Protein AF-A0A2M7KNZ7-F1 (afdb_monomer)

Foldseek 3Di:
DWDAQPQPGDTDDADPVGGDNHPDPVSVVVVVLPFDWDQAPQPRDTDTDHPVVVPDDRDHPDPVSVVVVCVVCVPPPPVVVVVVVVVVVVVVVPPVNVPPVVVVVVVVVVVCVVVVVPDDDPLLVLVVVLCVVVVFDWDAQDWDQDPVVRDIDTFGIAQPVQRETEHEDECLQCVPCVRRVDPVPHDPSNVVVVVVVVVVCCCACVVVVHHYYYHYPCCCVVPVPVVSVVVVCSNHPNDPDD

Mean predicted aligned error: 17.08 Å

pLDDT: mean 81.44, std 15.43, range [32.81, 97.81]

Solvent-accessible surface area (backbone atoms only — not comparable to full-atom values): 14002 Å² total; per-residue (Å²): 90,81,43,59,10,81,68,80,56,49,80,17,81,21,44,91,94,59,74,48,57,47,70,41,72,66,39,45,53,56,71,62,58,78,39,50,74,41,59,12,75,60,82,60,48,76,34,82,39,50,60,85,62,65,78,78,58,87,50,52,75,42,70,65,41,46,52,54,43,44,75,76,33,80,88,52,66,64,62,57,53,46,51,53,52,48,53,50,49,52,60,69,68,38,68,80,79,53,42,73,64,49,52,49,50,52,50,50,51,49,52,42,50,74,67,64,72,55,84,71,56,70,65,59,53,52,52,50,51,53,38,56,76,68,68,55,74,66,42,69,56,41,72,47,76,38,76,94,75,70,44,76,48,72,32,55,34,28,18,77,86,39,57,26,36,33,39,76,37,48,43,73,58,55,41,35,62,92,83,46,74,53,80,90,75,56,52,73,65,26,56,51,38,46,56,50,51,53,52,53,47,44,46,38,43,69,73,67,67,28,57,73,47,80,44,46,44,61,45,54,71,77,36,46,69,59,45,50,52,52,51,50,45,50,42,72,44,70,78,73,88,127

Sequence (242 aa):
MIVGCETCGQPVRSIPSRPRLYCSRQCSATAQKTGVYLRCANCGAFRYSARSHVRQDVPFCSTRCATEFRKHNDAYGSEIAAKIRAAHRELWDNREWADPRRRKLARKALETQESGLYRRSQLELRVHDMLRSSRLSFEPWKRVTSERFATCKEYDIYFPETDAYVEIHGSYWHADPRFYGDASQLFPVQRHNLANDQIKAAIVQEELGRPLYVVWEHDVYAHPDKTLALLTHYATERGVNQ

Nearest PDB structures (foldseek):
  8ibz-assembly1_C  TM=4.618E-01  e=1.661E-01  Bombyx mori
  8gh6-assembly1_A  TM=4.147E-01  e=1.462E-01  Bombyx mori
  8ibx-assembly1_C  TM=4.420E-01  e=1.462E-01  Bombyx mori

Structure (mmCIF, N/CA/C/O backbone):
data_AF-A0A2M7KNZ7-F1
#
_entry.id   AF-A0A2M7KNZ7-F1
#
loop_
_atom_site.group_PDB
_atom_site.id
_atom_site.type_symbol
_atom_site.label_atom_id
_atom_site.label_alt_id
_atom_site.label_comp_id
_atom_site.label_asym_id
_atom_site.label_entity_id
_atom_site.label_seq_id
_atom_site.pdbx_PDB_ins_code
_atom_site.Cartn_x
_atom_site.Cartn_y
_atom_site.Cartn_z
_atom_site.occupancy
_atom_site.B_iso_or_equiv
_atom_site.auth_seq_id
_atom_site.auth_comp_id
_atom_site.auth_asym_id
_atom_site.auth_atom_id
_atom_site.pdbx_PDB_model_num
ATOM 1 N N . MET A 1 1 ? -12.550 31.488 -29.092 1.00 88.19 1 MET A N 1
ATOM 2 C CA . MET A 1 1 ? -11.733 32.236 -28.113 1.00 88.19 1 MET A CA 1
ATOM 3 C C . MET A 1 1 ? -10.283 32.223 -28.577 1.00 88.19 1 MET A C 1
ATOM 5 O O . MET A 1 1 ? -9.876 31.241 -29.191 1.00 88.19 1 MET A O 1
ATOM 9 N N . ILE A 1 2 ? -9.529 33.301 -28.363 1.00 89.62 2 ILE A N 1
ATOM 10 C CA . ILE A 1 2 ? -8.080 33.312 -28.617 1.00 89.62 2 ILE A CA 1
ATOM 11 C C . ILE A 1 2 ? -7.392 32.988 -27.292 1.00 89.62 2 ILE A C 1
ATOM 13 O O . ILE A 1 2 ? -7.686 33.625 -26.287 1.00 89.62 2 ILE A O 1
ATOM 17 N N . VAL A 1 3 ? -6.530 31.976 -27.289 1.00 90.81 3 VAL A N 1
ATOM 18 C CA . VAL A 1 3 ? -5.749 31.542 -26.121 1.00 90.81 3 VAL A CA 1
ATOM 19 C C . VAL A 1 3 ? -4.266 31.529 -26.485 1.00 90.81 3 VAL A C 1
ATOM 21 O O . VAL A 1 3 ? -3.926 31.363 -27.654 1.00 90.81 3 VAL A O 1
ATOM 24 N N . GLY A 1 4 ? -3.373 31.719 -25.516 1.00 92.12 4 GLY A N 1
ATOM 25 C CA . GLY A 1 4 ? -1.931 31.625 -25.760 1.00 92.12 4 GLY A CA 1
ATOM 26 C C . GLY A 1 4 ? -1.488 30.173 -25.953 1.00 92.12 4 GLY A C 1
ATOM 27 O O . GLY A 1 4 ? -1.964 29.278 -25.258 1.00 92.12 4 GLY A O 1
ATOM 28 N N . CYS A 1 5 ? -0.571 29.924 -26.888 1.00 92.25 5 CYS A N 1
ATOM 29 C CA . CYS A 1 5 ? 0.069 28.621 -27.017 1.00 92.25 5 CYS A CA 1
ATOM 30 C C . CYS A 1 5 ? 0.891 28.315 -25.761 1.00 92.25 5 CYS A C 1
ATOM 32 O O . CYS A 1 5 ? 1.799 29.070 -25.427 1.00 92.25 5 CYS A O 1
ATOM 34 N N . GLU A 1 6 ? 0.667 27.163 -25.136 1.00 88.88 6 GLU A N 1
ATOM 35 C CA . GLU A 1 6 ? 1.383 26.783 -23.906 1.00 88.88 6 GLU A CA 1
ATOM 36 C C . GLU A 1 6 ? 2.900 26.593 -24.098 1.00 88.88 6 GLU A C 1
ATOM 38 O O . GLU A 1 6 ? 3.648 26.550 -23.127 1.00 88.88 6 GLU A O 1
ATOM 43 N N . THR A 1 7 ? 3.377 26.452 -25.340 1.00 90.81 7 THR A N 1
ATOM 44 C CA . THR A 1 7 ? 4.801 26.230 -25.642 1.00 90.81 7 THR A CA 1
ATOM 45 C C . THR A 1 7 ? 5.546 27.509 -26.012 1.00 90.81 7 THR A C 1
ATOM 47 O O . THR A 1 7 ? 6.685 27.681 -25.598 1.00 90.81 7 THR A O 1
ATOM 50 N N . CYS A 1 8 ? 4.947 28.386 -26.823 1.00 91.56 8 CYS A N 1
ATOM 51 C CA . CYS A 1 8 ? 5.632 29.565 -27.372 1.00 91.56 8 CYS A CA 1
ATOM 52 C C . CYS A 1 8 ? 4.887 30.889 -27.149 1.00 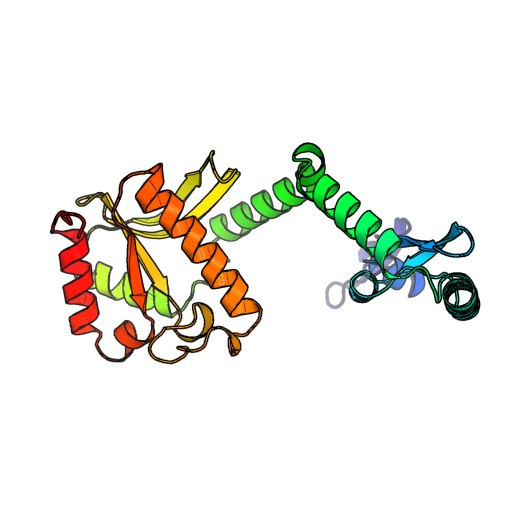91.56 8 CYS A C 1
ATOM 54 O O . CYS A 1 8 ? 5.339 31.923 -27.628 1.00 91.56 8 CYS A O 1
ATOM 56 N N . GLY A 1 9 ? 3.727 30.868 -26.487 1.00 90.56 9 GLY A N 1
ATOM 57 C CA . GLY A 1 9 ? 2.930 32.057 -26.167 1.00 90.56 9 GLY A CA 1
ATOM 58 C C . GLY A 1 9 ? 2.138 32.664 -27.330 1.00 90.56 9 GLY A C 1
ATOM 59 O O . GLY A 1 9 ? 1.275 33.503 -27.093 1.00 90.56 9 GLY A O 1
ATOM 60 N N . GLN A 1 10 ? 2.366 32.232 -28.574 1.00 93.44 10 GLN A N 1
ATOM 61 C CA . GLN A 1 10 ? 1.678 32.778 -29.752 1.00 93.44 10 GLN A CA 1
ATOM 62 C C . GLN A 1 10 ? 0.153 32.568 -29.689 1.00 93.44 10 GLN A C 1
ATOM 64 O O . GLN A 1 10 ? -0.286 31.523 -29.199 1.00 93.44 10 GLN A O 1
ATOM 69 N N . PRO A 1 11 ? -0.665 33.507 -30.200 1.00 93.81 11 PRO A N 1
ATOM 70 C CA . PRO A 1 11 ? -2.119 33.411 -30.131 1.00 93.81 11 PRO A CA 1
ATOM 71 C C . PRO A 1 11 ? -2.652 32.241 -30.971 1.00 93.81 11 PRO A C 1
ATOM 73 O O . PRO A 1 11 ? -2.299 32.062 -32.136 1.00 93.81 11 PRO A O 1
ATOM 76 N N . VAL A 1 12 ? -3.547 31.448 -30.382 1.00 94.81 12 VAL A N 1
ATOM 77 C CA . VAL A 1 12 ? -4.184 30.276 -30.993 1.00 94.81 12 VAL A CA 1
ATOM 78 C C . VAL A 1 12 ? -5.693 30.427 -30.937 1.00 94.81 12 VAL A C 1
ATOM 80 O O . VAL A 1 12 ? -6.286 30.654 -29.882 1.00 94.81 12 VAL A O 1
ATOM 83 N N . ARG A 1 13 ? -6.348 30.248 -32.085 1.00 93.06 13 ARG A N 1
ATOM 84 C CA . ARG A 1 13 ? -7.808 30.198 -32.148 1.00 93.06 13 ARG A CA 1
ATOM 85 C C . ARG A 1 13 ? -8.291 28.845 -31.619 1.00 93.06 13 ARG A C 1
ATOM 87 O O . ARG A 1 13 ? -8.030 27.804 -32.220 1.00 93.06 13 ARG A O 1
ATOM 94 N N . SER A 1 14 ? -9.002 28.882 -30.499 1.00 90.75 14 SER A N 1
ATOM 95 C CA . SER A 1 14 ? -9.561 27.724 -29.805 1.00 90.75 14 SER A CA 1
ATOM 96 C C . SER A 1 14 ? -11.091 27.791 -29.808 1.00 90.75 14 SER A C 1
ATOM 98 O O . SER A 1 14 ? -11.680 28.864 -29.620 1.00 90.75 14 SER A O 1
ATOM 100 N N . ILE A 1 15 ? -11.744 26.655 -30.059 1.00 91.75 15 ILE A N 1
ATOM 101 C CA . ILE A 1 15 ? -13.207 26.515 -30.025 1.00 91.75 15 ILE A CA 1
ATOM 102 C C . ILE A 1 15 ? -13.614 25.678 -28.803 1.00 91.75 15 ILE A C 1
ATOM 104 O O . ILE A 1 15 ? -12.918 24.707 -28.507 1.00 91.75 15 ILE A O 1
ATOM 108 N N . PRO A 1 16 ? -14.717 26.010 -28.101 1.00 89.06 16 PRO A N 1
ATOM 109 C CA . PRO A 1 16 ? -15.100 25.324 -26.860 1.00 89.06 16 PRO A CA 1
ATOM 110 C C . PRO A 1 16 ? -15.243 23.803 -27.001 1.00 89.06 16 PRO A C 1
ATOM 112 O O . PRO A 1 16 ? -14.807 23.060 -26.131 1.00 89.06 16 PRO A O 1
ATOM 115 N N . SER A 1 17 ? -15.785 23.333 -28.126 1.00 91.94 17 SER A N 1
ATOM 116 C CA . SER A 1 17 ? -15.988 21.905 -28.400 1.00 91.94 17 SER A CA 1
ATOM 117 C C . SER A 1 17 ? -14.703 21.135 -28.719 1.00 91.94 17 SER A C 1
ATOM 119 O O . SER A 1 17 ? -14.690 19.908 -28.668 1.00 91.94 17 SER A O 1
ATOM 121 N N . ARG A 1 18 ? -13.612 21.828 -29.068 1.00 83.88 18 ARG A N 1
ATOM 122 C CA . ARG A 1 18 ? -12.314 21.215 -29.373 1.00 83.88 18 ARG A CA 1
ATOM 123 C C . ARG A 1 18 ? -11.189 22.191 -29.029 1.00 83.88 18 ARG A C 1
ATOM 125 O O . ARG A 1 18 ? -10.654 22.855 -29.929 1.00 83.88 18 ARG A O 1
ATOM 132 N N . PRO A 1 19 ? -10.838 22.307 -27.739 1.00 86.81 19 PRO A N 1
ATOM 133 C CA . PRO A 1 19 ? -9.861 23.283 -27.304 1.00 86.81 19 PRO A CA 1
ATOM 134 C C . PRO A 1 19 ? -8.495 23.000 -27.938 1.00 86.81 19 PRO A C 1
ATOM 136 O O . PRO A 1 19 ? -8.001 21.872 -27.931 1.00 86.81 19 PRO A O 1
ATOM 139 N N . ARG A 1 20 ? -7.884 24.036 -28.518 1.00 90.00 20 ARG A N 1
ATOM 140 C CA . ARG A 1 20 ? -6.522 23.984 -29.062 1.00 90.00 20 ARG A CA 1
ATOM 141 C C . ARG A 1 20 ? -5.564 24.691 -28.116 1.00 90.00 20 ARG A C 1
ATOM 143 O O . ARG A 1 20 ? -5.712 25.884 -27.885 1.00 90.00 20 ARG A O 1
ATOM 150 N N . LEU A 1 21 ? -4.570 23.946 -27.637 1.00 90.94 21 LEU A N 1
ATOM 151 C CA . LEU A 1 21 ? -3.551 24.425 -26.694 1.00 90.94 21 LEU A CA 1
ATOM 152 C C . LEU A 1 21 ? -2.243 24.856 -27.382 1.00 90.94 21 LEU A C 1
ATOM 154 O O . LEU A 1 21 ? -1.417 25.554 -26.798 1.00 90.94 21 LEU A O 1
ATOM 158 N N . TYR A 1 22 ? -2.042 24.451 -28.642 1.00 95.06 22 TYR A N 1
ATOM 159 C CA . TYR A 1 22 ? -0.780 24.643 -29.358 1.00 95.06 22 TYR A CA 1
ATOM 160 C C . TYR A 1 22 ? -0.998 25.288 -30.727 1.00 95.06 22 TYR A C 1
ATOM 162 O O . TYR A 1 22 ? -1.934 24.932 -31.445 1.00 95.06 22 TYR A O 1
ATOM 170 N N . CYS A 1 23 ? -0.112 26.214 -31.105 1.00 92.25 23 CYS A N 1
ATOM 171 C CA . CYS A 1 23 ? -0.192 26.922 -32.387 1.00 92.25 23 CYS A CA 1
ATOM 172 C C . CYS A 1 23 ? 0.252 26.056 -33.575 1.00 92.25 23 CYS A C 1
ATOM 174 O O . CYS A 1 23 ? -0.142 26.307 -34.711 1.00 92.25 23 CYS A O 1
ATOM 176 N N . SER A 1 24 ? 1.049 25.014 -33.324 1.00 93.25 24 SER A N 1
ATOM 177 C CA . SER A 1 24 ? 1.600 24.141 -34.357 1.00 93.25 24 SER A CA 1
ATOM 178 C C . SER A 1 24 ? 1.814 22.715 -33.853 1.00 93.25 24 SER A C 1
ATOM 180 O O . SER A 1 24 ? 1.898 22.458 -32.647 1.00 93.25 24 SER A O 1
ATOM 182 N N . ARG A 1 25 ? 1.962 21.772 -34.796 1.00 90.00 25 ARG A N 1
ATOM 183 C CA . ARG A 1 25 ? 2.363 20.388 -34.491 1.00 90.00 25 ARG A CA 1
ATOM 184 C C . ARG A 1 25 ? 3.700 20.337 -33.750 1.00 90.00 25 ARG A C 1
ATOM 186 O O . ARG A 1 25 ? 3.864 19.512 -32.862 1.00 90.00 25 ARG A O 1
ATOM 193 N N . GLN A 1 26 ? 4.627 21.240 -34.068 1.00 91.56 26 GLN A N 1
ATOM 194 C CA . GLN A 1 26 ? 5.933 21.315 -33.413 1.00 91.56 26 GLN A CA 1
ATOM 195 C C . GLN A 1 26 ? 5.820 21.746 -31.946 1.00 91.56 26 GLN A C 1
ATOM 197 O O . GLN A 1 26 ? 6.474 21.154 -31.088 1.00 91.56 26 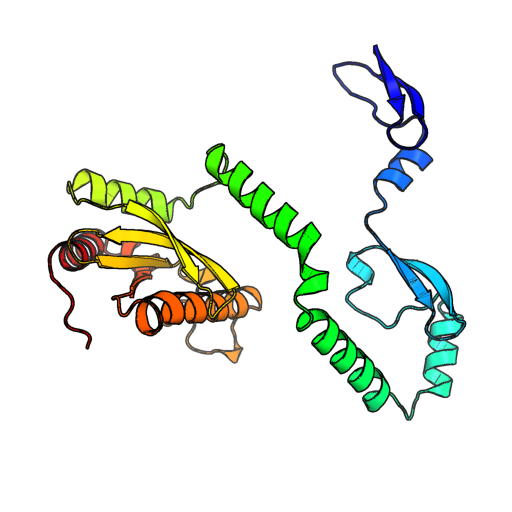GLN A O 1
ATOM 202 N N . CYS A 1 27 ? 4.969 22.732 -31.641 1.00 88.25 27 CYS A N 1
ATOM 203 C CA . CYS A 1 27 ? 4.700 23.141 -30.260 1.00 88.25 27 CYS A CA 1
ATOM 204 C C . CYS A 1 27 ? 4.032 22.013 -29.471 1.00 88.25 27 CYS A C 1
ATOM 206 O O . CYS A 1 27 ? 4.498 21.663 -28.394 1.00 88.25 27 CYS A O 1
ATOM 208 N N . SER A 1 28 ? 3.032 21.353 -30.061 1.00 91.00 28 SER A N 1
ATOM 209 C CA . SER A 1 28 ? 2.393 20.185 -29.447 1.00 91.00 28 SER A CA 1
ATOM 210 C C . SER A 1 28 ? 3.388 19.053 -29.172 1.00 91.00 28 SER A C 1
ATOM 212 O O . SER A 1 28 ? 3.437 18.545 -28.055 1.00 91.00 28 SER A O 1
ATOM 214 N N . ALA A 1 29 ? 4.237 18.706 -30.143 1.00 84.12 29 ALA A N 1
ATOM 215 C CA . ALA A 1 29 ? 5.266 17.684 -29.969 1.00 84.12 29 ALA A CA 1
ATOM 216 C C . ALA A 1 29 ? 6.280 18.071 -28.883 1.00 84.12 29 ALA A C 1
ATOM 218 O O . ALA A 1 29 ? 6.721 17.219 -28.120 1.00 84.12 29 ALA A O 1
ATOM 219 N N . THR A 1 30 ? 6.633 19.356 -28.789 1.00 85.31 30 THR A N 1
ATOM 220 C CA . THR A 1 30 ? 7.563 19.881 -27.780 1.00 85.31 30 THR A CA 1
ATOM 221 C C . THR A 1 30 ? 6.949 19.859 -26.383 1.00 85.31 30 THR A C 1
ATOM 223 O O . THR A 1 30 ? 7.615 19.426 -25.452 1.00 85.31 30 THR A O 1
ATOM 226 N N . ALA A 1 31 ? 5.675 20.223 -26.231 1.00 84.69 31 ALA A N 1
ATOM 227 C CA . ALA A 1 31 ? 4.954 20.095 -24.964 1.00 84.69 31 ALA A CA 1
ATOM 228 C C . ALA A 1 31 ? 4.826 18.629 -24.512 1.00 84.69 31 ALA A C 1
ATOM 230 O O . ALA A 1 31 ? 4.880 18.324 -23.324 1.00 84.69 31 ALA A O 1
ATOM 231 N N . GLN A 1 32 ? 4.719 17.701 -25.466 1.00 79.88 32 GLN A N 1
ATOM 232 C CA . GLN A 1 32 ? 4.650 16.261 -25.208 1.00 79.88 32 GLN A CA 1
ATOM 233 C C . GLN A 1 32 ? 6.023 15.609 -24.966 1.00 79.88 32 GLN A C 1
ATOM 235 O O . GLN A 1 32 ? 6.090 14.422 -24.629 1.00 79.88 32 GLN A O 1
ATOM 240 N N . LYS A 1 33 ? 7.134 16.354 -25.086 1.00 81.69 33 LYS A N 1
ATOM 241 C CA . LYS A 1 33 ? 8.473 15.851 -24.757 1.00 81.69 33 LYS A CA 1
ATOM 242 C C . LYS A 1 33 ? 8.606 15.637 -23.246 1.00 81.69 33 LYS A C 1
ATOM 244 O O . LYS A 1 33 ? 9.031 16.515 -22.511 1.00 81.69 33 LYS A O 1
ATOM 249 N N . THR A 1 34 ? 8.341 14.420 -22.779 1.00 79.69 34 THR A N 1
ATOM 250 C CA . THR A 1 34 ? 8.475 14.040 -21.355 1.00 79.69 34 THR A CA 1
ATOM 251 C C . THR A 1 34 ? 9.855 13.494 -20.965 1.00 79.69 34 THR A C 1
ATOM 253 O O . THR A 1 34 ? 10.144 13.323 -19.780 1.00 79.69 34 THR A O 1
ATOM 256 N N . GLY A 1 35 ? 10.686 13.184 -21.958 1.00 79.81 35 GLY A N 1
ATOM 257 C CA . GLY A 1 35 ? 12.063 12.704 -21.853 1.00 79.81 35 GLY A CA 1
ATOM 258 C C . GLY A 1 35 ? 13.082 13.685 -21.268 1.00 79.81 35 GLY A C 1
ATOM 259 O O . GLY A 1 35 ? 12.742 14.779 -20.828 1.00 79.81 35 GLY A O 1
ATOM 260 N N . VAL A 1 36 ? 14.348 13.271 -21.267 1.00 79.31 36 VAL A N 1
ATOM 261 C CA . VAL A 1 36 ? 15.489 14.009 -20.700 1.00 79.31 36 VAL A CA 1
ATOM 262 C C . VAL A 1 36 ? 16.633 14.081 -21.711 1.00 79.31 36 VAL A C 1
ATOM 264 O O . VAL A 1 36 ? 16.745 13.223 -22.587 1.00 79.31 36 VAL A O 1
ATOM 267 N N . TYR A 1 37 ? 17.484 15.100 -21.604 1.00 81.44 37 TYR A N 1
ATOM 268 C CA . TYR A 1 37 ? 18.729 15.157 -22.368 1.00 81.44 37 TYR A CA 1
ATOM 269 C C . TYR A 1 37 ? 19.801 14.361 -21.630 1.00 81.44 37 TYR A C 1
ATOM 271 O O . TYR A 1 37 ? 20.117 14.658 -20.482 1.00 81.44 37 TYR A O 1
ATOM 279 N N . LEU A 1 38 ? 20.342 13.343 -22.291 1.00 77.81 38 LEU A N 1
ATOM 280 C CA . LEU A 1 38 ? 21.401 12.495 -21.759 1.00 77.81 38 LEU A CA 1
ATOM 281 C C . LEU A 1 38 ? 22.703 12.772 -22.501 1.00 77.81 38 LEU A C 1
ATOM 283 O O . LEU A 1 38 ? 22.702 13.040 -23.706 1.00 77.81 38 LEU A O 1
ATOM 287 N N . ARG A 1 39 ? 23.813 12.685 -21.773 1.00 80.38 39 ARG A N 1
ATOM 288 C CA . ARG A 1 39 ? 25.158 12.795 -22.329 1.00 80.38 39 ARG A CA 1
ATOM 289 C C . ARG A 1 39 ? 25.557 11.458 -22.954 1.00 80.38 39 ARG A C 1
ATOM 291 O O . ARG A 1 39 ? 25.449 10.428 -22.301 1.00 80.38 39 ARG A O 1
ATOM 298 N N . CYS A 1 40 ? 26.002 11.468 -24.207 1.00 82.50 40 CYS A N 1
ATOM 299 C CA . CYS A 1 40 ? 26.500 10.279 -24.895 1.00 82.50 40 CYS A CA 1
ATOM 300 C C . CYS A 1 40 ? 27.730 9.726 -24.167 1.00 82.50 40 CYS A C 1
ATOM 302 O O . CYS A 1 40 ? 28.695 10.463 -23.972 1.00 82.50 40 CYS A O 1
ATOM 304 N N . ALA A 1 41 ? 27.726 8.439 -23.824 1.00 81.62 41 ALA A N 1
ATOM 305 C CA . ALA A 1 41 ? 28.844 7.810 -23.123 1.00 81.62 41 ALA A CA 1
ATOM 306 C C . ALA A 1 41 ? 30.114 7.672 -23.983 1.00 81.62 41 ALA A C 1
ATOM 308 O O . ALA A 1 41 ? 31.199 7.545 -23.433 1.00 81.62 41 ALA A O 1
ATOM 309 N N . ASN A 1 42 ? 29.991 7.729 -25.317 1.00 85.25 42 ASN A N 1
ATOM 310 C CA . ASN A 1 42 ? 31.136 7.670 -26.230 1.00 85.25 42 ASN A CA 1
ATOM 311 C C . ASN A 1 42 ? 31.746 9.054 -26.500 1.00 85.25 42 ASN A C 1
ATOM 313 O O . ASN A 1 42 ? 32.907 9.300 -26.212 1.00 85.25 42 ASN A O 1
ATOM 317 N N . CYS A 1 43 ? 30.956 9.978 -27.059 1.00 84.38 43 CYS A N 1
ATOM 318 C CA . CYS A 1 43 ? 31.465 11.264 -27.553 1.00 84.38 43 CYS A CA 1
ATOM 319 C C . CYS A 1 43 ? 31.107 12.469 -26.670 1.00 84.38 43 CYS A C 1
ATOM 321 O O . CYS A 1 43 ? 31.467 13.596 -26.992 1.00 84.38 43 CYS A O 1
ATOM 323 N N . GLY A 1 44 ? 30.339 12.273 -25.595 1.00 79.69 44 GLY A N 1
ATOM 324 C CA . GLY A 1 44 ? 29.971 13.345 -24.670 1.00 79.69 44 GLY A CA 1
ATOM 325 C C . GLY A 1 44 ? 28.881 14.312 -25.152 1.00 79.69 44 GLY A C 1
ATOM 326 O O . GLY A 1 44 ? 28.494 15.185 -24.379 1.00 79.69 44 GLY A O 1
ATOM 327 N N . ALA A 1 45 ? 28.358 14.173 -26.376 1.00 81.00 45 ALA A N 1
ATOM 328 C CA . ALA A 1 45 ? 27.299 15.036 -26.909 1.00 81.00 45 ALA A CA 1
ATOM 329 C C . ALA A 1 45 ? 25.936 14.802 -26.228 1.00 81.00 45 ALA A C 1
ATOM 331 O O . ALA A 1 45 ? 25.599 13.669 -25.879 1.00 81.00 45 ALA A O 1
ATOM 332 N N . PHE A 1 46 ? 25.118 15.849 -26.090 1.00 78.06 46 PHE A N 1
ATOM 333 C CA . PHE A 1 46 ? 23.773 15.743 -25.515 1.00 78.06 46 PHE A CA 1
ATOM 334 C C . PHE A 1 46 ? 22.735 15.301 -26.550 1.00 78.06 46 PHE A C 1
ATOM 336 O O . PHE A 1 46 ? 22.652 15.855 -27.646 1.00 78.06 46 PHE A O 1
ATOM 343 N N . ARG A 1 47 ? 21.887 14.336 -26.179 1.00 84.56 47 ARG A N 1
ATOM 344 C CA . ARG A 1 47 ? 20.751 13.877 -26.988 1.00 84.56 47 ARG A CA 1
ATOM 345 C C . ARG A 1 47 ? 19.491 13.764 -26.141 1.00 84.56 47 ARG A C 1
ATOM 347 O O . ARG A 1 47 ? 19.521 13.239 -25.033 1.00 84.56 47 ARG A O 1
ATOM 354 N N . TYR A 1 48 ? 18.367 14.194 -26.704 1.00 82.44 48 TYR A N 1
ATOM 355 C CA . TYR A 1 48 ? 17.051 13.974 -26.114 1.00 82.44 48 TYR A CA 1
ATOM 356 C C . TYR A 1 48 ? 16.645 12.492 -26.197 1.00 82.44 48 TYR A C 1
ATOM 358 O O . TYR A 1 48 ? 16.629 11.917 -27.289 1.00 82.44 48 TYR A O 1
ATOM 366 N N . SER A 1 49 ? 16.276 11.892 -25.063 1.00 79.31 49 SER A N 1
ATOM 367 C CA . SER A 1 49 ? 15.763 10.522 -24.972 1.00 79.31 49 SER A CA 1
ATOM 368 C C . SER A 1 49 ? 14.410 10.491 -24.264 1.00 79.31 49 SER A C 1
ATOM 370 O O . SER A 1 49 ? 14.245 11.076 -23.191 1.00 79.31 49 SER A O 1
ATOM 372 N N . ALA A 1 50 ? 13.429 9.810 -24.862 1.00 79.75 50 ALA A N 1
ATOM 373 C CA . ALA A 1 50 ? 12.116 9.604 -24.255 1.00 79.75 50 ALA A CA 1
ATOM 374 C C . ALA A 1 50 ? 12.242 8.772 -22.969 1.00 79.75 50 ALA A C 1
ATOM 376 O O . ALA A 1 50 ? 13.069 7.867 -22.901 1.00 79.75 50 ALA A O 1
ATOM 377 N N . ARG A 1 51 ? 11.399 9.034 -21.957 1.00 73.94 51 ARG A N 1
ATOM 378 C CA . ARG A 1 51 ? 11.475 8.357 -20.642 1.00 73.94 51 ARG A CA 1
ATOM 379 C C . ARG A 1 51 ? 11.485 6.830 -20.723 1.00 73.94 51 ARG A C 1
ATOM 381 O O . ARG A 1 51 ? 12.161 6.204 -19.914 1.00 73.94 51 ARG A O 1
ATOM 388 N N . SER A 1 52 ? 10.762 6.248 -21.680 1.00 72.44 52 SER A N 1
ATOM 389 C CA . SER A 1 52 ? 10.739 4.800 -21.919 1.00 72.44 52 SER A CA 1
ATOM 390 C C . SER A 1 52 ? 12.124 4.232 -22.249 1.00 72.44 52 SER A C 1
ATOM 392 O O . SER A 1 52 ? 12.437 3.128 -21.824 1.00 72.44 52 SER A O 1
ATOM 394 N N . HIS A 1 53 ? 12.979 5.000 -22.929 1.00 67.69 53 HIS A N 1
ATOM 395 C CA . HIS A 1 53 ? 14.317 4.581 -23.365 1.00 67.69 53 HIS A CA 1
ATOM 396 C C . HIS A 1 53 ? 15.434 4.946 -22.378 1.00 67.69 53 HIS A C 1
ATOM 398 O O . HIS A 1 53 ? 16.576 4.548 -22.570 1.00 67.69 53 HIS A O 1
ATOM 404 N N . VAL A 1 54 ? 15.135 5.692 -21.310 1.00 73.38 54 VAL A N 1
ATOM 405 C CA . VAL A 1 54 ? 16.126 6.055 -20.275 1.00 73.38 54 VAL A CA 1
ATOM 406 C C . VAL A 1 54 ? 16.459 4.859 -19.373 1.00 73.38 54 VAL A C 1
ATOM 408 O O . VAL A 1 54 ? 17.514 4.830 -18.752 1.00 73.38 54 VAL A O 1
ATOM 411 N N . ARG A 1 55 ? 15.564 3.867 -19.278 1.00 60.12 55 ARG A N 1
ATOM 412 C CA . ARG A 1 55 ? 15.671 2.763 -18.310 1.00 60.12 55 ARG A CA 1
ATOM 413 C C . ARG A 1 55 ? 16.489 1.558 -18.773 1.00 60.12 55 ARG A C 1
ATOM 415 O O . ARG A 1 55 ? 16.724 0.689 -17.943 1.00 60.12 55 ARG A O 1
ATOM 422 N N . GLN A 1 56 ? 16.867 1.469 -20.048 1.00 54.25 56 GLN A N 1
ATOM 423 C CA . GLN A 1 56 ? 17.307 0.186 -20.610 1.00 54.25 56 GLN A CA 1
ATOM 424 C C . GLN A 1 56 ? 18.727 0.157 -21.180 1.00 54.25 56 GLN A C 1
ATOM 426 O O . GLN A 1 56 ? 19.241 -0.939 -21.328 1.00 54.25 56 GLN A O 1
ATOM 431 N N . ASP A 1 57 ? 19.407 1.290 -21.398 1.00 65.62 57 ASP A N 1
ATOM 432 C CA . ASP A 1 57 ? 20.748 1.267 -22.000 1.00 65.62 57 ASP A CA 1
ATOM 433 C C . ASP A 1 57 ? 21.641 2.447 -21.596 1.00 65.62 57 ASP A C 1
ATOM 435 O O . ASP A 1 57 ? 21.173 3.528 -21.226 1.00 65.62 57 ASP A O 1
ATOM 439 N N . VAL A 1 58 ? 22.956 2.245 -21.737 1.00 76.25 58 VAL A N 1
ATOM 440 C CA . VAL A 1 58 ? 23.950 3.326 -21.730 1.00 76.25 58 VAL A CA 1
ATOM 441 C C . VAL A 1 58 ? 23.611 4.303 -22.871 1.00 76.25 58 VAL A C 1
ATOM 443 O O . VAL A 1 58 ? 23.438 3.872 -24.013 1.00 76.25 58 VAL A O 1
ATOM 446 N N . PRO A 1 59 ? 23.479 5.615 -22.610 1.00 81.00 59 PRO A N 1
ATOM 447 C CA . PRO A 1 59 ? 22.998 6.552 -23.617 1.00 81.00 59 PRO A CA 1
ATOM 448 C C . PRO A 1 59 ? 24.042 6.818 -24.707 1.00 81.00 59 PRO A C 1
ATOM 450 O O . PRO A 1 59 ? 25.169 7.225 -24.424 1.00 81.00 59 PRO A O 1
ATOM 453 N N . PHE A 1 60 ? 23.630 6.694 -25.973 1.00 86.31 60 PHE A N 1
ATOM 454 C CA . PHE A 1 60 ? 24.447 7.044 -27.139 1.00 86.31 60 PHE A CA 1
ATOM 455 C C . PHE A 1 60 ? 23.715 8.005 -28.082 1.00 86.31 60 PHE A C 1
ATOM 457 O O . PHE A 1 60 ? 22.511 7.884 -28.339 1.00 86.31 60 PHE A O 1
ATOM 464 N N . CYS A 1 61 ? 24.446 8.973 -28.640 1.00 84.75 61 CYS A N 1
ATOM 465 C CA . CYS A 1 61 ? 23.867 9.923 -29.590 1.00 84.75 61 CYS A CA 1
ATOM 466 C C . CYS A 1 61 ? 23.562 9.286 -30.958 1.00 84.75 61 CYS A C 1
ATOM 468 O O . CYS A 1 61 ? 22.696 9.779 -31.674 1.00 84.75 61 CYS A O 1
ATOM 470 N 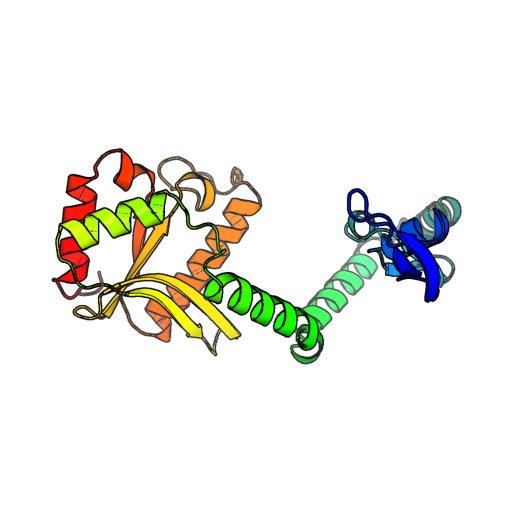N . SER A 1 62 ? 24.224 8.177 -31.298 1.00 84.88 62 SER A N 1
ATOM 471 C CA . SER A 1 62 ? 24.069 7.460 -32.565 1.00 84.88 62 SER A CA 1
ATOM 472 C C . SER A 1 62 ? 24.438 5.981 -32.425 1.00 84.88 62 SER A C 1
ATOM 474 O O . SER A 1 62 ? 25.168 5.603 -31.505 1.00 84.88 62 SER A O 1
ATOM 476 N N . THR A 1 63 ? 23.983 5.153 -33.371 1.00 83.94 63 THR A N 1
ATOM 477 C CA . THR A 1 63 ? 24.386 3.739 -33.475 1.00 83.94 63 THR A CA 1
ATOM 478 C C . THR A 1 63 ? 25.899 3.605 -33.609 1.00 83.94 63 THR A C 1
ATOM 480 O O . THR A 1 63 ? 26.495 2.769 -32.944 1.00 83.94 63 THR A O 1
ATOM 483 N N . ARG A 1 64 ? 26.539 4.495 -34.380 1.00 90.00 64 ARG A N 1
ATOM 484 C CA . ARG A 1 64 ? 27.999 4.542 -34.522 1.00 90.00 64 ARG A CA 1
ATOM 485 C C . ARG A 1 64 ? 28.698 4.702 -33.170 1.00 90.00 64 ARG A C 1
ATOM 487 O O . ARG A 1 64 ? 29.598 3.931 -32.868 1.00 90.00 64 ARG A O 1
ATOM 494 N N . CYS A 1 65 ? 28.248 5.647 -32.342 1.00 85.00 65 CYS A N 1
ATOM 495 C CA . CYS A 1 65 ? 28.797 5.840 -30.999 1.00 85.00 65 CYS A CA 1
ATOM 496 C C . CYS A 1 65 ? 28.577 4.630 -30.088 1.00 85.0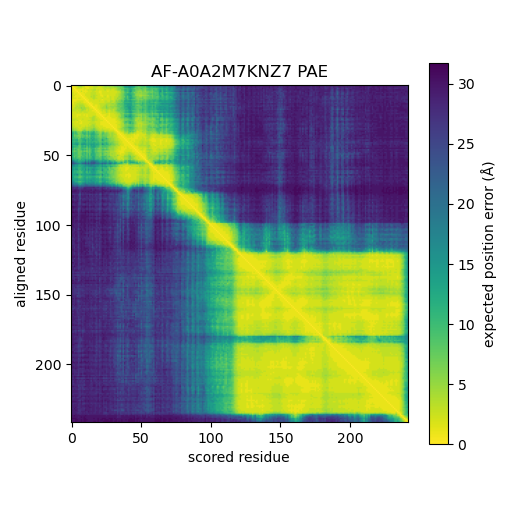0 65 CYS A C 1
ATOM 498 O O . CYS A 1 65 ? 29.453 4.321 -29.291 1.00 85.00 65 CYS A O 1
ATOM 500 N N . ALA A 1 66 ? 27.444 3.935 -30.210 1.00 84.94 66 ALA A N 1
ATOM 501 C CA . ALA A 1 66 ? 27.215 2.698 -29.469 1.00 84.94 66 ALA A CA 1
ATOM 502 C C . ALA A 1 66 ? 28.183 1.588 -29.914 1.00 84.94 66 ALA A C 1
ATOM 504 O O . ALA A 1 66 ? 28.751 0.894 -29.077 1.00 84.94 66 ALA A O 1
ATOM 505 N N . THR A 1 67 ? 28.403 1.432 -31.222 1.00 82.81 67 THR A N 1
ATOM 506 C CA . THR A 1 67 ? 29.324 0.434 -31.782 1.00 82.81 67 THR A CA 1
ATOM 507 C C . THR A 1 67 ? 30.780 0.729 -31.422 1.00 82.81 67 THR A C 1
ATOM 509 O O . THR A 1 67 ? 31.484 -0.181 -31.002 1.00 82.81 67 THR A O 1
ATOM 512 N N . GLU A 1 68 ? 31.237 1.976 -31.566 1.00 83.94 68 GLU A N 1
ATOM 513 C CA . GLU A 1 68 ? 32.596 2.395 -31.186 1.00 83.94 68 GLU A CA 1
ATOM 514 C C . GLU A 1 68 ? 32.833 2.190 -29.688 1.00 83.94 68 GLU A C 1
ATOM 516 O O . GLU A 1 68 ? 33.830 1.588 -29.297 1.00 83.94 68 GLU A O 1
ATOM 521 N N . PHE A 1 69 ? 31.873 2.587 -28.851 1.00 83.00 69 PHE A N 1
ATOM 522 C CA . PHE A 1 69 ? 31.966 2.374 -27.412 1.00 83.00 69 PHE A CA 1
ATOM 523 C C . PHE A 1 69 ? 32.066 0.891 -27.043 1.00 83.00 69 PHE A C 1
ATOM 525 O O . PHE A 1 69 ? 32.850 0.548 -26.165 1.00 83.00 69 PHE A O 1
ATOM 532 N N . ARG A 1 70 ? 31.310 0.008 -27.714 1.00 78.00 70 ARG A N 1
ATOM 533 C CA . ARG A 1 70 ? 31.382 -1.450 -27.501 1.00 78.00 70 ARG A CA 1
ATOM 534 C C . ARG A 1 70 ? 32.740 -2.014 -27.927 1.00 78.00 70 ARG A C 1
ATOM 536 O O . ARG A 1 70 ? 33.391 -2.656 -27.118 1.00 78.00 70 ARG A O 1
ATOM 543 N N . LYS A 1 71 ? 33.232 -1.647 -29.117 1.00 76.94 71 LYS A N 1
ATOM 544 C CA . LYS A 1 71 ? 34.552 -2.071 -29.628 1.00 76.94 71 LYS A CA 1
ATOM 545 C C . LYS A 1 71 ? 35.708 -1.735 -28.680 1.00 76.94 71 LYS A C 1
ATOM 547 O O . LYS A 1 71 ? 36.663 -2.496 -28.599 1.00 76.94 71 LYS A O 1
ATOM 552 N N . HIS A 1 72 ? 35.635 -0.599 -27.982 1.00 66.25 72 HIS A N 1
ATOM 553 C CA . HIS A 1 72 ? 36.670 -0.175 -27.032 1.00 66.25 72 HIS A CA 1
ATOM 554 C C . HIS A 1 72 ? 36.464 -0.700 -25.603 1.00 66.25 72 HIS A C 1
ATOM 556 O O . HIS A 1 72 ? 37.406 -0.671 -24.817 1.00 66.25 72 HIS A O 1
ATOM 562 N N . ASN A 1 73 ? 35.267 -1.188 -25.258 1.00 64.88 73 ASN A N 1
ATOM 563 C CA . ASN A 1 73 ? 34.921 -1.649 -23.909 1.00 64.88 73 ASN A CA 1
ATOM 564 C C . ASN A 1 73 ? 34.578 -3.149 -23.832 1.00 64.88 73 ASN A C 1
ATOM 566 O O . ASN A 1 73 ? 34.085 -3.591 -22.794 1.00 64.88 73 ASN A O 1
ATOM 570 N N . ASP A 1 74 ? 34.869 -3.948 -24.865 1.00 54.75 74 ASP A N 1
ATOM 571 C CA . ASP A 1 74 ? 34.569 -5.395 -24.905 1.00 54.75 74 ASP A CA 1
ATOM 572 C C . ASP A 1 74 ? 35.338 -6.234 -23.854 1.00 54.75 74 ASP A C 1
ATOM 574 O O . ASP A 1 74 ? 35.031 -7.406 -23.659 1.00 54.75 74 ASP A O 1
ATOM 578 N N . ALA A 1 75 ? 36.263 -5.634 -23.091 1.00 49.75 75 ALA A N 1
ATOM 579 C CA . ALA A 1 75 ? 36.878 -6.242 -21.901 1.00 49.75 75 ALA A CA 1
ATOM 580 C C . ALA A 1 75 ? 36.412 -5.629 -20.556 1.00 49.75 75 ALA A C 1
ATOM 582 O O . ALA A 1 75 ? 36.822 -6.086 -19.493 1.00 49.75 75 ALA A O 1
ATOM 583 N N . TYR A 1 76 ? 35.569 -4.587 -20.572 1.00 49.47 76 TYR A N 1
ATOM 584 C CA . TYR A 1 76 ? 35.431 -3.615 -19.472 1.00 49.47 76 TYR A CA 1
ATOM 585 C C . TYR A 1 76 ? 33.964 -3.339 -19.068 1.00 49.47 76 TYR A C 1
ATOM 587 O O . TYR A 1 76 ? 33.602 -2.259 -18.598 1.00 49.47 76 TYR A O 1
ATOM 595 N N . GLY A 1 77 ? 33.080 -4.322 -19.271 1.00 52.09 77 GLY A N 1
ATOM 596 C CA . GLY A 1 77 ? 31.634 -4.190 -19.043 1.00 52.09 77 GLY A CA 1
ATOM 597 C C . GLY A 1 77 ? 31.174 -4.297 -17.582 1.00 52.09 77 GLY A C 1
ATOM 598 O O . GLY A 1 77 ? 30.087 -3.825 -17.249 1.00 52.09 77 GLY A O 1
ATOM 599 N N . SER A 1 78 ? 31.966 -4.886 -16.681 1.00 59.00 78 SER A N 1
ATOM 600 C CA . SER A 1 78 ? 31.538 -5.133 -15.293 1.00 59.00 78 SER A CA 1
ATOM 601 C C . SER A 1 78 ? 31.795 -3.942 -14.366 1.00 59.00 78 SER A C 1
ATOM 603 O O . SER A 1 78 ? 30.934 -3.607 -13.550 1.00 59.00 78 SER A O 1
ATOM 605 N N . GLU A 1 79 ? 32.937 -3.268 -14.514 1.00 57.06 79 GLU A N 1
ATOM 606 C CA . GLU A 1 79 ? 33.424 -2.284 -13.545 1.00 57.06 79 GLU A CA 1
ATOM 607 C C . GLU A 1 79 ? 32.769 -0.907 -13.718 1.00 57.06 79 GLU A C 1
ATOM 609 O O . GLU A 1 79 ? 32.330 -0.302 -12.743 1.00 57.06 79 GLU A O 1
ATOM 614 N N . ILE A 1 80 ? 32.599 -0.426 -14.954 1.00 57.47 80 ILE A N 1
ATOM 615 C CA . ILE A 1 80 ? 31.873 0.829 -15.219 1.00 57.47 80 ILE A CA 1
ATOM 616 C C . ILE A 1 80 ? 30.379 0.651 -14.927 1.00 57.47 80 ILE A C 1
ATOM 618 O O . ILE A 1 80 ? 29.765 1.523 -14.315 1.00 57.47 80 ILE A O 1
ATOM 622 N N . ALA A 1 81 ? 29.793 -0.500 -15.272 1.00 56.66 81 ALA A N 1
ATOM 623 C CA . ALA A 1 81 ? 28.421 -0.817 -14.881 1.00 56.66 81 ALA A CA 1
ATOM 624 C C . ALA A 1 81 ? 28.272 -0.907 -13.351 1.00 56.66 81 ALA A C 1
ATOM 626 O O . ALA A 1 81 ? 27.256 -0.479 -12.806 1.00 56.66 81 ALA A O 1
ATOM 627 N N . ALA A 1 82 ? 29.281 -1.418 -12.636 1.00 61.34 82 ALA A N 1
ATOM 628 C CA . ALA A 1 82 ? 29.318 -1.400 -11.175 1.00 61.34 82 ALA A CA 1
ATOM 629 C C . ALA A 1 82 ? 29.432 0.027 -10.617 1.00 61.34 82 ALA A C 1
ATOM 631 O O . ALA A 1 82 ? 28.675 0.362 -9.710 1.00 61.34 82 ALA A O 1
ATOM 632 N N . LYS A 1 83 ? 30.275 0.885 -11.204 1.00 69.19 83 LYS A N 1
ATOM 633 C CA . LYS A 1 83 ? 30.420 2.301 -10.822 1.00 69.19 83 LYS A CA 1
ATOM 634 C C . LYS A 1 83 ? 29.138 3.100 -11.073 1.00 69.19 83 LYS A C 1
ATOM 636 O O . LYS A 1 83 ? 28.722 3.858 -10.207 1.00 69.19 83 LYS A O 1
ATOM 641 N N . ILE A 1 84 ? 28.443 2.867 -12.189 1.00 59.34 84 ILE A N 1
ATOM 642 C CA . ILE A 1 84 ? 27.135 3.483 -12.474 1.00 59.34 84 ILE A CA 1
ATOM 643 C C . ILE A 1 84 ? 26.068 2.984 -11.487 1.00 59.34 84 ILE A C 1
ATOM 645 O O . ILE A 1 84 ? 25.282 3.780 -10.978 1.00 59.34 84 ILE A O 1
ATOM 649 N N . ARG A 1 85 ? 26.048 1.682 -11.160 1.00 60.44 85 ARG A N 1
ATOM 650 C CA . ARG A 1 85 ? 25.146 1.131 -10.130 1.00 60.44 85 ARG A CA 1
ATOM 651 C C . ARG A 1 85 ? 25.440 1.691 -8.737 1.00 60.44 85 ARG A C 1
ATOM 653 O O . ARG A 1 85 ? 24.497 1.931 -7.992 1.00 60.44 85 ARG A O 1
ATOM 660 N N . ALA A 1 86 ? 26.710 1.893 -8.389 1.00 66.81 86 ALA A N 1
ATOM 661 C CA . ALA A 1 86 ? 27.135 2.481 -7.121 1.00 66.81 86 ALA A CA 1
ATOM 662 C C . ALA A 1 86 ? 26.747 3.965 -7.027 1.00 66.81 86 ALA A C 1
ATOM 664 O O . ALA A 1 86 ? 26.090 4.346 -6.067 1.00 66.81 86 ALA A O 1
ATOM 665 N N . ALA A 1 87 ? 27.021 4.753 -8.071 1.00 56.94 87 ALA A N 1
ATOM 666 C CA . ALA A 1 87 ? 26.631 6.161 -8.146 1.00 56.94 87 ALA A CA 1
ATOM 667 C C . ALA A 1 87 ? 25.104 6.347 -8.130 1.00 56.94 87 ALA A C 1
ATOM 669 O O . ALA A 1 87 ? 24.593 7.275 -7.510 1.00 56.94 87 ALA A O 1
ATOM 670 N N . HIS A 1 88 ? 24.346 5.448 -8.772 1.00 57.06 88 HIS A N 1
ATOM 671 C CA . HIS A 1 88 ? 22.893 5.425 -8.613 1.00 57.06 88 HIS A CA 1
ATOM 672 C C . HIS A 1 88 ? 22.498 5.130 -7.162 1.00 57.06 88 HIS A C 1
ATOM 674 O O . HIS A 1 88 ? 21.646 5.838 -6.645 1.00 57.06 88 HIS A O 1
ATOM 680 N N . ARG A 1 89 ? 23.112 4.143 -6.496 1.00 54.34 89 ARG A N 1
ATOM 681 C CA . ARG A 1 89 ? 22.844 3.829 -5.081 1.00 54.34 89 ARG A CA 1
ATOM 682 C C . ARG A 1 89 ? 23.054 5.049 -4.176 1.00 54.34 89 ARG A C 1
ATOM 684 O O . ARG A 1 89 ? 22.124 5.425 -3.480 1.00 54.34 89 ARG A O 1
ATOM 691 N N . GLU A 1 90 ? 24.187 5.740 -4.309 1.00 54.62 90 GLU A N 1
ATOM 692 C CA . GLU A 1 90 ? 24.469 6.985 -3.575 1.00 54.62 90 GLU A CA 1
ATOM 693 C C . GLU A 1 90 ? 23.447 8.094 -3.865 1.00 54.62 90 GLU A C 1
ATOM 695 O O . GLU A 1 90 ? 22.994 8.772 -2.948 1.00 54.62 90 GLU A O 1
ATOM 700 N N . LEU A 1 91 ? 23.021 8.264 -5.122 1.00 51.78 91 LEU A N 1
ATOM 701 C CA . LEU A 1 91 ? 21.957 9.209 -5.493 1.00 51.78 91 LEU A CA 1
ATOM 702 C C . LEU A 1 91 ? 20.591 8.861 -4.873 1.00 51.78 91 LEU A C 1
ATOM 704 O O . LEU A 1 91 ? 19.790 9.765 -4.638 1.00 51.78 91 LEU A O 1
ATOM 708 N N . TRP A 1 92 ? 20.302 7.577 -4.634 1.00 49.66 92 TRP A N 1
ATOM 709 C CA . TRP A 1 92 ? 19.077 7.121 -3.962 1.00 49.66 92 TRP A CA 1
ATOM 710 C C . TRP A 1 92 ? 19.171 7.208 -2.432 1.00 49.66 92 TRP A C 1
ATOM 712 O O . TRP A 1 92 ? 18.142 7.441 -1.793 1.00 49.66 92 TRP A O 1
ATOM 722 N N . ASP A 1 93 ? 20.375 7.079 -1.872 1.00 51.41 93 ASP A N 1
ATOM 723 C CA . ASP A 1 93 ? 20.657 7.226 -0.438 1.00 51.41 93 ASP A CA 1
ATOM 724 C C . ASP A 1 93 ? 20.739 8.701 -0.004 1.00 51.41 93 ASP A C 1
ATOM 726 O O . ASP A 1 93 ? 20.508 9.035 1.161 1.00 51.41 93 ASP A O 1
ATOM 730 N N . ASN A 1 94 ? 20.987 9.619 -0.944 1.00 47.97 94 ASN A N 1
ATOM 731 C CA . ASN A 1 94 ? 21.039 11.050 -0.671 1.00 47.97 94 ASN A CA 1
ATOM 732 C C . ASN A 1 94 ? 19.621 11.655 -0.538 1.00 47.97 94 ASN A C 1
ATOM 734 O O . ASN A 1 94 ? 18.989 12.074 -1.515 1.00 47.97 94 ASN A O 1
ATOM 738 N N . ARG A 1 95 ? 19.104 11.686 0.703 1.00 49.72 95 ARG A N 1
ATOM 739 C CA . ARG A 1 95 ? 17.753 12.167 1.073 1.00 49.72 95 ARG A CA 1
ATOM 740 C C . ARG A 1 95 ? 17.435 13.594 0.597 1.00 49.72 95 ARG A C 1
ATOM 742 O O . ARG A 1 95 ? 16.263 13.885 0.370 1.00 49.72 95 ARG A O 1
ATOM 749 N N . GLU A 1 96 ? 18.435 14.453 0.389 1.00 43.53 96 GLU A N 1
ATOM 750 C CA . GLU A 1 96 ? 18.239 15.848 -0.044 1.00 43.53 96 GLU A CA 1
ATOM 751 C C . GLU A 1 96 ? 17.714 15.988 -1.487 1.00 43.53 96 GLU A C 1
ATOM 753 O O . GLU A 1 96 ? 16.909 16.874 -1.775 1.00 43.53 96 GLU A O 1
ATOM 758 N N . TRP A 1 97 ? 18.099 15.098 -2.411 1.00 42.81 97 TRP A N 1
ATOM 759 C CA . TRP A 1 97 ? 17.712 15.203 -3.833 1.00 42.81 97 TRP A CA 1
ATOM 760 C C . TRP A 1 97 ? 16.381 14.523 -4.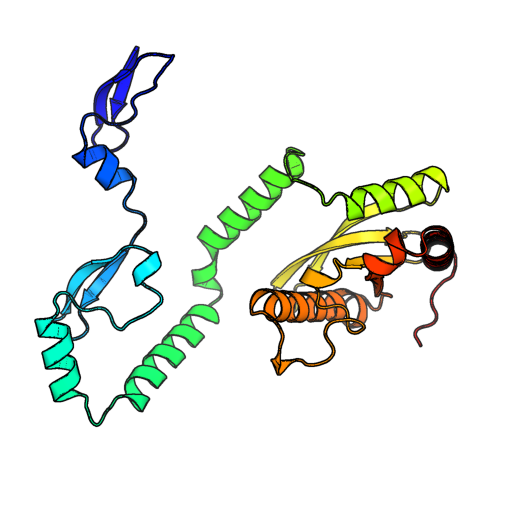166 1.00 42.81 97 TRP A C 1
ATOM 762 O O . TRP A 1 97 ? 15.802 14.733 -5.238 1.00 42.81 97 TRP A O 1
ATOM 772 N N . ALA A 1 98 ? 15.846 13.741 -3.230 1.00 50.31 98 ALA A N 1
ATOM 773 C CA . ALA A 1 98 ? 14.557 13.077 -3.361 1.00 50.31 98 ALA A CA 1
ATOM 774 C C . ALA A 1 98 ? 13.364 14.061 -3.292 1.00 50.31 98 ALA A C 1
ATOM 776 O O . ALA A 1 98 ? 12.223 13.683 -3.573 1.00 50.31 98 ALA A O 1
ATOM 777 N N . ASP A 1 99 ? 13.598 15.326 -2.942 1.00 61.88 99 ASP A N 1
ATOM 778 C CA . ASP A 1 99 ? 12.642 16.047 -2.114 1.00 61.88 99 ASP A CA 1
ATOM 779 C C . ASP A 1 99 ? 11.552 16.858 -2.854 1.00 61.88 99 ASP A C 1
ATOM 781 O O . ASP A 1 99 ? 10.378 16.716 -2.524 1.00 61.88 99 ASP A O 1
ATOM 785 N N . PRO A 1 100 ? 11.781 17.606 -3.950 1.00 56.00 100 PRO A N 1
ATOM 786 C CA . PRO A 1 100 ? 10.697 18.410 -4.539 1.00 56.00 100 PRO A CA 1
ATOM 787 C C . PRO A 1 100 ? 9.626 17.569 -5.250 1.00 56.00 100 PRO A C 1
ATOM 789 O O . PRO A 1 100 ? 8.426 17.844 -5.170 1.00 56.00 100 PRO A O 1
ATOM 792 N N . ARG A 1 101 ? 10.049 16.516 -5.962 1.00 52.62 101 ARG A N 1
ATOM 793 C CA . ARG A 1 101 ? 9.146 15.668 -6.754 1.00 52.62 101 ARG A CA 1
ATOM 794 C C . ARG A 1 101 ? 8.411 14.654 -5.885 1.00 52.62 101 ARG A C 1
ATOM 796 O O . ARG A 1 101 ? 7.229 14.433 -6.140 1.00 52.62 101 ARG A O 1
ATOM 803 N N . ARG A 1 102 ? 9.066 14.081 -4.863 1.00 54.97 102 ARG A N 1
ATOM 804 C CA . ARG A 1 102 ? 8.382 13.240 -3.870 1.00 54.97 102 ARG A CA 1
ATOM 805 C C . ARG A 1 102 ? 7.435 14.069 -3.012 1.00 54.97 102 ARG A C 1
ATOM 807 O O . ARG A 1 102 ? 6.294 13.654 -2.891 1.00 54.97 102 ARG A O 1
ATOM 814 N N . ARG A 1 103 ? 7.812 15.277 -2.562 1.00 58.38 103 ARG A N 1
ATOM 815 C CA . ARG A 1 103 ? 6.875 16.208 -1.895 1.00 58.38 103 ARG A CA 1
ATOM 816 C C . ARG A 1 103 ? 5.683 16.558 -2.780 1.00 58.38 103 ARG A C 1
ATOM 818 O O . ARG A 1 103 ? 4.557 16.604 -2.302 1.00 58.38 103 ARG A O 1
ATOM 825 N N . LYS A 1 104 ? 5.894 16.796 -4.080 1.00 65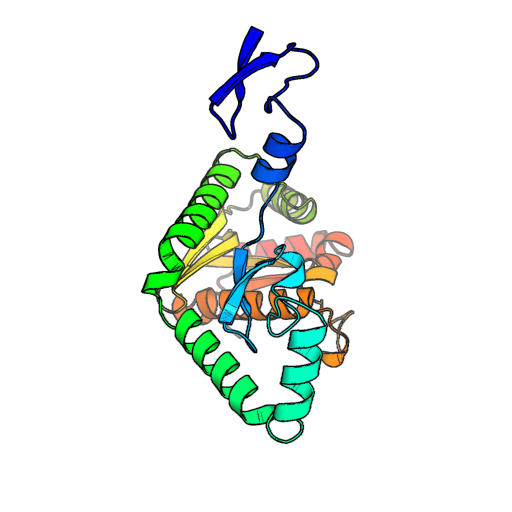.81 104 LYS A N 1
ATOM 826 C CA . LYS A 1 104 ? 4.803 17.085 -5.027 1.00 65.81 104 LYS A CA 1
ATOM 827 C C . LYS A 1 104 ? 3.904 15.871 -5.283 1.00 65.81 104 LYS A C 1
ATOM 829 O O . LYS A 1 104 ? 2.695 16.038 -5.373 1.00 65.81 104 LYS A O 1
ATOM 834 N N . LEU A 1 105 ? 4.473 14.670 -5.401 1.00 60.38 105 LEU A N 1
ATOM 835 C CA . LEU A 1 105 ? 3.711 13.423 -5.538 1.00 60.38 105 LEU A CA 1
ATOM 836 C C . LEU A 1 105 ? 2.936 13.094 -4.260 1.00 60.38 105 LEU A C 1
ATOM 838 O O . LEU A 1 105 ? 1.761 12.772 -4.361 1.00 60.38 105 LEU A O 1
ATOM 842 N N . ALA A 1 106 ? 3.560 13.242 -3.091 1.00 60.28 106 ALA A N 1
ATOM 843 C CA . ALA A 1 106 ? 2.919 13.077 -1.791 1.00 60.28 106 ALA A CA 1
ATOM 844 C C . ALA A 1 106 ? 1.762 14.068 -1.626 1.00 60.28 106 ALA A C 1
ATOM 846 O O . ALA A 1 106 ? 0.646 13.655 -1.348 1.00 60.28 106 ALA A O 1
ATOM 847 N N . ARG A 1 107 ? 1.980 15.356 -1.921 1.00 68.88 107 ARG A N 1
ATOM 848 C CA . ARG A 1 107 ? 0.925 16.381 -1.902 1.00 68.88 107 ARG A CA 1
ATOM 849 C C . ARG A 1 107 ? -0.221 16.064 -2.855 1.00 68.88 107 ARG A C 1
ATOM 851 O O . ARG A 1 107 ? -1.371 16.131 -2.463 1.00 68.88 107 ARG A O 1
ATOM 858 N N . LYS A 1 108 ? 0.084 15.665 -4.091 1.00 65.56 108 LYS A N 1
ATOM 859 C CA . LYS A 1 108 ? -0.950 15.314 -5.068 1.00 65.56 108 LYS A CA 1
ATOM 860 C C . LYS A 1 108 ? -1.713 14.047 -4.670 1.00 65.56 108 LYS A C 1
ATOM 862 O O . LYS A 1 108 ? -2.903 13.951 -4.950 1.00 65.56 108 LYS A O 1
ATOM 867 N N . ALA A 1 109 ? -1.045 13.083 -4.036 1.00 60.03 109 ALA A N 1
ATOM 868 C CA . ALA A 1 109 ? -1.701 11.916 -3.458 1.00 60.03 109 ALA A CA 1
ATOM 869 C C . ALA A 1 109 ? -2.662 12.342 -2.338 1.00 60.03 109 ALA A C 1
ATOM 871 O O . ALA A 1 109 ? -3.818 11.943 -2.387 1.00 60.03 109 ALA A O 1
ATOM 872 N N . LEU A 1 110 ? -2.232 13.233 -1.434 1.00 63.53 110 LEU A N 1
ATOM 873 C CA . LEU A 1 110 ? -3.088 13.827 -0.399 1.00 63.53 110 LEU A CA 1
ATOM 874 C C . LEU A 1 110 ? -4.308 14.539 -1.009 1.00 63.53 110 LEU A C 1
ATOM 876 O O . LEU A 1 110 ? -5.433 14.183 -0.681 1.00 63.53 110 LEU A O 1
ATOM 880 N N . GLU A 1 111 ? -4.107 15.438 -1.977 1.00 69.12 111 GLU A N 1
ATOM 881 C CA . GLU A 1 111 ? -5.181 16.174 -2.673 1.00 69.12 111 GLU A CA 1
ATOM 882 C C . GLU A 1 111 ? -6.173 15.237 -3.396 1.00 69.12 111 GLU A C 1
ATOM 884 O O . GLU A 1 111 ? -7.391 15.423 -3.355 1.00 69.12 111 GLU A O 1
ATOM 889 N N . THR A 1 112 ? -5.671 14.193 -4.066 1.00 59.38 112 THR A N 1
ATOM 890 C CA . THR A 1 112 ? -6.512 13.203 -4.773 1.00 59.38 112 THR A CA 1
ATOM 891 C C . THR A 1 112 ? -7.353 12.378 -3.796 1.00 59.38 112 THR A C 1
ATOM 893 O O . THR A 1 112 ? -8.427 11.890 -4.141 1.00 59.38 112 THR A O 1
ATOM 896 N N . GLN A 1 113 ? -6.871 12.225 -2.568 1.00 57.03 113 GLN A N 1
ATOM 897 C CA . GLN A 1 113 ? -7.524 11.430 -1.545 1.00 57.03 113 GLN A CA 1
ATOM 898 C C . GLN A 1 113 ? -8.520 12.253 -0.717 1.00 57.03 113 GLN A C 1
ATOM 900 O O . GLN A 1 113 ? -9.614 11.768 -0.443 1.00 57.03 113 GLN A O 1
ATOM 905 N N . GLU A 1 114 ? -8.193 13.513 -0.412 1.00 63.50 114 GLU A N 1
ATOM 906 C CA . GLU A 1 114 ? -9.100 14.494 0.207 1.00 63.50 114 GLU A CA 1
ATOM 907 C C . GLU A 1 114 ? -10.275 14.851 -0.707 1.00 63.50 114 GLU A C 1
ATOM 909 O O . GLU A 1 114 ? -11.396 15.036 -0.242 1.00 63.50 114 GLU A O 1
ATOM 914 N N . SER A 1 115 ? -10.049 14.886 -2.023 1.00 59.59 115 SER A N 1
ATOM 915 C CA . SER A 1 115 ? -11.111 15.138 -3.008 1.00 59.59 115 SER A CA 1
ATOM 916 C C . SER A 1 115 ? -12.122 13.993 -3.149 1.00 59.59 115 SER A C 1
ATOM 918 O O . SER A 1 115 ? -13.073 14.124 -3.916 1.00 59.59 115 SER A O 1
ATOM 920 N N . GLY A 1 116 ? -11.926 12.857 -2.465 1.00 55.69 116 GLY A N 1
ATOM 921 C CA . GLY A 1 116 ? -12.804 11.686 -2.568 1.00 55.69 116 GLY A CA 1
ATOM 922 C C . GLY A 1 116 ? -12.786 11.002 -3.943 1.00 55.69 116 GLY A C 1
ATOM 923 O O . GLY A 1 116 ? -13.512 10.037 -4.159 1.00 55.69 116 GLY A O 1
ATOM 924 N N . LEU A 1 117 ? -11.939 11.465 -4.872 1.00 50.19 117 LEU A N 1
ATOM 925 C CA . LEU A 1 117 ? -11.790 10.928 -6.230 1.00 50.19 117 LEU A CA 1
ATOM 926 C C . LEU A 1 117 ? -10.910 9.669 -6.284 1.00 50.19 117 LEU A C 1
ATOM 928 O O . LEU A 1 117 ? -10.715 9.088 -7.356 1.00 50.19 117 LEU A O 1
ATOM 932 N N . TYR A 1 118 ? -10.364 9.238 -5.146 1.00 57.84 118 TYR A N 1
ATOM 933 C CA . TYR A 1 118 ? -9.601 8.003 -5.049 1.00 57.84 118 TYR A CA 1
ATOM 934 C C . TYR A 1 118 ? -10.523 6.791 -5.234 1.00 57.84 118 TYR A C 1
ATOM 936 O O . TYR A 1 118 ? -11.446 6.557 -4.452 1.00 57.84 118 TYR A O 1
ATOM 944 N N . ARG A 1 119 ? -10.272 6.011 -6.291 1.00 59.84 119 ARG A N 1
ATOM 945 C CA . ARG A 1 119 ? -11.032 4.797 -6.609 1.00 59.84 119 ARG A CA 1
ATOM 946 C C . ARG A 1 119 ? -10.721 3.731 -5.554 1.00 59.84 119 ARG A C 1
ATOM 948 O O . ARG A 1 119 ? -9.685 3.079 -5.626 1.00 59.84 119 ARG A O 1
ATOM 955 N N . ARG A 1 120 ? -11.608 3.591 -4.571 1.00 74.56 120 ARG A N 1
ATOM 956 C CA . ARG A 1 120 ? -11.522 2.555 -3.533 1.00 74.56 120 ARG A CA 1
ATOM 957 C C . ARG A 1 120 ? -11.754 1.177 -4.141 1.00 74.56 120 ARG A C 1
ATOM 959 O O . ARG A 1 120 ? -12.533 1.048 -5.096 1.00 74.56 120 ARG A O 1
ATOM 966 N N . SER A 1 121 ? -11.078 0.160 -3.611 1.00 83.50 121 SER A N 1
ATOM 967 C CA . SER A 1 121 ? -11.345 -1.204 -4.051 1.00 83.50 121 SER A CA 1
ATOM 968 C C . SER A 1 121 ? -12.773 -1.590 -3.644 1.00 83.50 121 SER A C 1
ATOM 970 O O . SER A 1 121 ? -13.272 -1.209 -2.585 1.00 83.50 121 SER A O 1
ATOM 972 N N . GLN A 1 122 ? -13.471 -2.326 -4.510 1.00 87.94 122 GLN A N 1
ATOM 973 C CA . GLN A 1 122 ? -14.804 -2.848 -4.174 1.00 87.94 122 GLN A CA 1
ATOM 974 C C . GLN A 1 122 ? -14.739 -3.817 -2.985 1.00 87.94 122 GLN A C 1
ATOM 976 O O . GLN A 1 122 ? -15.714 -3.968 -2.254 1.00 87.94 122 GLN A O 1
ATOM 981 N N . LEU A 1 123 ? -13.575 -4.436 -2.785 1.00 92.62 123 LEU A N 1
ATOM 982 C CA . LEU A 1 123 ? -13.290 -5.336 -1.683 1.00 92.62 123 LEU A CA 1
ATOM 983 C C . LEU A 1 123 ? -13.278 -4.603 -0.331 1.00 92.62 123 LEU A C 1
ATOM 985 O O . LEU A 1 123 ? -14.011 -5.006 0.567 1.00 92.62 123 LEU A O 1
ATOM 989 N N . GLU A 1 124 ? -12.532 -3.498 -0.207 1.00 91.19 124 GLU A N 1
ATOM 990 C CA . GLU A 1 124 ? -12.537 -2.653 1.002 1.00 91.19 124 GLU A CA 1
ATOM 991 C C . GLU A 1 124 ? -13.949 -2.171 1.341 1.00 91.19 124 GLU A C 1
ATOM 993 O O . GLU A 1 124 ? -14.400 -2.302 2.476 1.00 91.19 124 GLU A O 1
ATOM 998 N N . LEU A 1 125 ? -14.677 -1.646 0.344 1.00 91.88 125 LEU A N 1
ATOM 999 C CA . LEU A 1 125 ? -16.039 -1.143 0.548 1.00 91.88 125 LEU A CA 1
ATOM 1000 C C . LEU A 1 125 ? -16.973 -2.238 1.070 1.00 91.88 125 LEU A C 1
ATOM 1002 O O . LEU A 1 125 ? -17.731 -1.995 2.006 1.00 91.88 125 LEU A O 1
ATOM 1006 N N . ARG A 1 126 ? -16.866 -3.454 0.526 1.00 95.44 126 ARG A N 1
ATOM 1007 C CA . ARG A 1 126 ? -17.641 -4.608 0.989 1.00 95.44 126 ARG A CA 1
ATOM 1008 C C . ARG A 1 126 ? -17.359 -4.925 2.457 1.00 95.44 126 ARG A C 1
ATOM 1010 O O . ARG A 1 126 ? -18.302 -5.119 3.218 1.00 95.44 126 ARG A O 1
ATOM 1017 N N . VAL A 1 127 ? -16.090 -4.961 2.863 1.00 96.69 127 VAL A N 1
ATOM 1018 C CA . VAL A 1 127 ? -15.726 -5.229 4.264 1.00 96.69 127 VAL A CA 1
ATOM 1019 C C . VAL A 1 127 ? -16.201 -4.095 5.175 1.00 96.69 127 VAL A C 1
ATOM 1021 O O . VAL A 1 127 ? -16.775 -4.359 6.229 1.00 96.69 127 VAL A O 1
ATOM 1024 N N . HIS A 1 128 ? -16.056 -2.835 4.761 1.00 95.25 128 HIS A N 1
ATOM 1025 C CA . HIS A 1 128 ? -16.572 -1.694 5.521 1.00 95.25 128 HIS A CA 1
ATOM 1026 C C . HIS A 1 128 ? -18.087 -1.777 5.724 1.00 95.25 128 HIS A C 1
ATOM 1028 O O . HIS A 1 128 ? -18.579 -1.494 6.816 1.00 95.25 128 HIS A O 1
ATOM 1034 N N . ASP A 1 129 ? -18.833 -2.192 4.704 1.00 95.88 129 ASP A N 1
ATOM 1035 C CA . ASP A 1 129 ? -20.280 -2.360 4.810 1.00 95.88 129 ASP A CA 1
ATOM 1036 C C . ASP A 1 129 ? -20.656 -3.523 5.741 1.00 95.88 129 ASP A C 1
ATOM 1038 O O . ASP A 1 129 ? -21.613 -3.394 6.509 1.00 95.88 129 ASP A O 1
ATOM 1042 N N . MET A 1 130 ? -19.874 -4.611 5.766 1.00 95.94 130 MET A N 1
ATOM 1043 C CA . MET A 1 130 ? -20.032 -5.697 6.748 1.00 95.94 130 MET A CA 1
ATOM 1044 C C . MET A 1 130 ? -19.834 -5.193 8.186 1.00 95.94 130 MET A C 1
ATOM 1046 O O . MET A 1 130 ? -20.661 -5.472 9.059 1.00 95.94 130 MET A O 1
ATOM 1050 N N . LEU A 1 131 ? -18.781 -4.406 8.432 1.00 96.25 131 LEU A N 1
ATOM 1051 C CA . LEU A 1 131 ? -18.485 -3.833 9.751 1.00 96.25 131 LEU A CA 1
ATOM 1052 C C . LEU A 1 131 ? -19.572 -2.852 10.209 1.00 96.25 131 LEU A C 1
ATOM 1054 O O . LEU A 1 131 ? -20.065 -2.954 11.334 1.00 96.25 131 LEU A O 1
ATOM 1058 N N . ARG A 1 132 ? -20.007 -1.945 9.322 1.00 95.69 132 ARG A N 1
ATOM 1059 C CA . ARG A 1 132 ? -21.083 -0.976 9.600 1.00 95.69 132 ARG A CA 1
ATOM 1060 C C . ARG A 1 132 ? -22.407 -1.661 9.904 1.00 95.69 132 ARG A C 1
ATOM 1062 O O . ARG A 1 132 ? -23.080 -1.290 10.863 1.00 95.69 132 ARG A O 1
ATOM 1069 N N . SER A 1 133 ? -22.767 -2.675 9.117 1.00 95.62 133 SER A N 1
ATOM 1070 C CA . SER A 1 133 ? -24.000 -3.448 9.322 1.00 95.62 133 SER A CA 1
ATOM 1071 C C . SER A 1 133 ? -24.000 -4.170 10.671 1.00 95.62 133 SER A C 1
ATOM 1073 O O . SER A 1 133 ? -25.048 -4.323 11.294 1.00 95.62 133 SER A O 1
ATOM 1075 N N . SER A 1 134 ? -22.812 -4.535 11.153 1.00 93.75 134 SER A N 1
ATOM 1076 C CA . SER A 1 134 ? -22.594 -5.201 12.441 1.00 93.75 134 SER A CA 1
ATOM 1077 C C . SER A 1 134 ? -22.380 -4.229 13.603 1.00 93.75 134 SER A C 1
ATOM 1079 O O . SER A 1 134 ? -22.171 -4.663 14.731 1.00 93.75 134 SER A O 1
ATOM 1081 N N . ARG A 1 135 ? -22.460 -2.914 13.343 1.00 94.81 135 ARG A N 1
ATOM 1082 C CA . ARG A 1 135 ? -22.281 -1.832 14.326 1.00 94.81 135 ARG A CA 1
ATOM 1083 C C . ARG A 1 135 ? -20.931 -1.871 15.051 1.00 94.81 135 ARG A C 1
ATOM 1085 O O . ARG A 1 135 ? -20.840 -1.438 16.197 1.00 94.81 135 ARG A O 1
ATOM 1092 N N . LEU A 1 136 ? -19.892 -2.370 14.383 1.00 92.56 136 LEU A N 1
ATOM 1093 C CA . LEU A 1 136 ? -18.529 -2.317 14.901 1.00 92.56 136 LEU A CA 1
ATOM 1094 C C . LEU A 1 136 ? -17.957 -0.907 14.722 1.00 92.56 136 LEU A C 1
ATOM 1096 O O . LEU A 1 136 ? -18.138 -0.277 13.677 1.00 92.56 136 LEU A O 1
ATOM 1100 N N . SER A 1 137 ? -17.274 -0.425 15.756 1.00 93.69 137 SER A N 1
ATOM 1101 C CA . SER A 1 137 ? -16.511 0.823 15.733 1.00 93.69 137 SER A CA 1
ATOM 1102 C C . SER A 1 137 ? -15.197 0.579 14.999 1.00 93.69 137 SER A C 1
ATOM 1104 O O . SER A 1 137 ? -14.496 -0.378 15.310 1.00 93.69 137 SER A O 1
ATOM 1106 N N . PHE A 1 138 ? -14.887 1.386 13.985 1.00 96.75 138 PHE A N 1
ATOM 1107 C CA . PHE A 1 138 ? -13.608 1.319 13.281 1.00 96.75 138 PHE A CA 1
ATOM 1108 C C . PHE A 1 138 ? -13.295 2.640 12.579 1.00 96.75 138 PHE A C 1
ATOM 1110 O O . PHE A 1 138 ? -14.193 3.377 12.161 1.00 96.75 138 PHE A O 1
ATOM 1117 N N . GLU A 1 139 ? -12.008 2.910 12.400 1.00 95.12 139 GLU A N 1
ATOM 1118 C CA . GLU A 1 139 ? -11.504 3.999 11.573 1.00 95.12 139 GLU A CA 1
ATOM 1119 C C . GLU A 1 139 ? -10.977 3.418 10.254 1.00 95.12 139 GLU A C 1
ATOM 1121 O O . GLU A 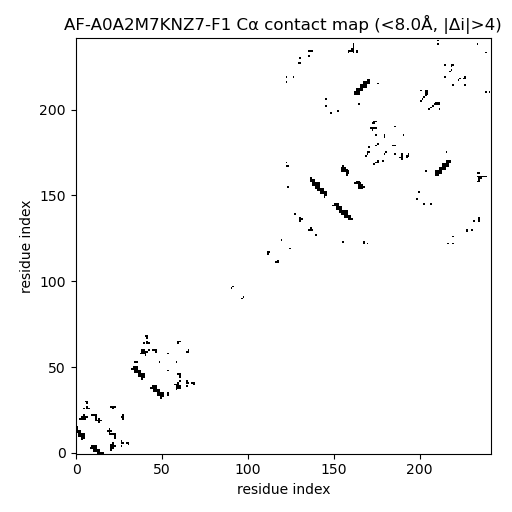1 139 ? -9.992 2.674 10.266 1.00 95.12 139 GLU A O 1
ATOM 1126 N N . PRO A 1 140 ? -11.597 3.724 9.103 1.00 93.88 140 PRO A N 1
ATOM 1127 C CA . PRO A 1 140 ? -11.047 3.314 7.822 1.00 93.88 140 PRO A CA 1
ATOM 1128 C C . PRO A 1 140 ? -9.804 4.141 7.481 1.00 93.88 140 PRO A C 1
ATOM 1130 O O . PRO A 1 140 ? -9.728 5.329 7.807 1.00 93.88 140 PRO A O 1
ATOM 1133 N N . TRP A 1 141 ? -8.876 3.542 6.736 1.00 89.88 141 TRP A N 1
ATOM 1134 C CA . TRP A 1 141 ? -7.738 4.243 6.126 1.00 89.88 141 TRP A CA 1
ATOM 1135 C C . TRP A 1 141 ? -6.846 4.963 7.148 1.00 89.88 141 TRP A C 1
ATOM 1137 O O . TRP A 1 141 ? -6.399 6.097 6.935 1.00 89.88 141 TRP A O 1
ATOM 1147 N N . LYS A 1 142 ? -6.587 4.307 8.283 1.00 92.75 142 LYS A N 1
ATOM 1148 C CA . LYS A 1 142 ? -5.748 4.851 9.351 1.00 92.75 142 LYS A CA 1
ATOM 1149 C C . LYS A 1 142 ? -4.338 5.069 8.830 1.00 92.75 142 LYS A C 1
ATOM 1151 O O . LYS A 1 142 ? -3.698 4.149 8.328 1.00 92.75 142 LYS A O 1
ATOM 1156 N N . ARG A 1 143 ? -3.828 6.290 8.969 1.00 90.88 143 ARG A N 1
ATOM 1157 C CA . ARG A 1 143 ? -2.463 6.621 8.558 1.00 90.88 143 ARG A CA 1
ATOM 1158 C C . ARG A 1 143 ? -1.502 6.584 9.726 1.00 90.88 143 ARG A C 1
ATOM 1160 O O . ARG A 1 143 ? -1.779 7.145 10.782 1.00 90.88 143 ARG A O 1
ATOM 1167 N N . VAL A 1 144 ? -0.342 5.994 9.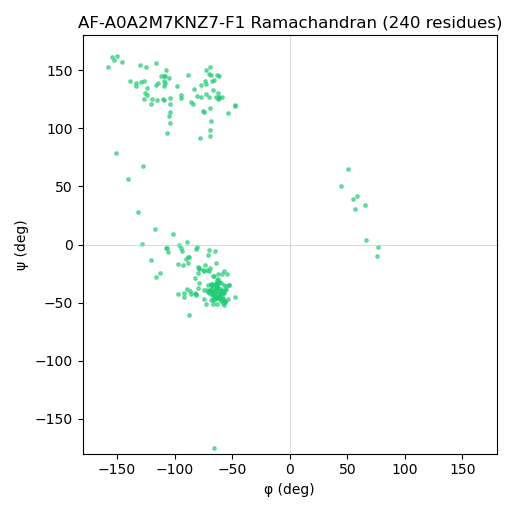479 1.00 86.31 144 VAL A N 1
ATOM 1168 C CA . VAL A 1 144 ? 0.784 5.948 10.406 1.00 86.31 144 VAL A CA 1
ATOM 1169 C C . VAL A 1 144 ? 2.012 6.483 9.690 1.00 86.31 144 VAL A C 1
ATOM 1171 O O . VAL A 1 144 ? 2.387 6.008 8.615 1.00 86.31 144 VAL A O 1
ATOM 1174 N N . THR A 1 145 ? 2.643 7.484 10.290 1.00 82.56 145 THR A N 1
ATOM 1175 C CA . THR A 1 145 ? 3.940 7.989 9.844 1.00 82.56 145 THR A CA 1
ATOM 1176 C C . THR A 1 145 ? 5.027 7.293 10.643 1.00 82.56 145 THR A C 1
ATOM 1178 O O . THR A 1 145 ? 4.968 7.285 11.866 1.00 82.56 145 THR A O 1
ATOM 1181 N N . SER A 1 146 ? 6.009 6.732 9.944 1.00 73.06 146 SER A N 1
ATOM 1182 C CA . SER A 1 146 ? 7.204 6.144 10.539 1.00 73.06 146 SER A CA 1
ATOM 1183 C C . SER A 1 146 ? 8.413 7.002 10.214 1.00 73.06 146 SER A C 1
ATOM 1185 O O . SER A 1 146 ? 8.719 7.264 9.041 1.00 73.06 146 SER A O 1
ATOM 1187 N N . GLU A 1 147 ? 9.128 7.409 11.257 1.00 74.94 147 GLU A N 1
ATOM 1188 C CA . GLU A 1 147 ? 10.409 8.098 11.115 1.00 74.94 147 GLU A CA 1
ATOM 1189 C C . GLU A 1 147 ? 11.512 7.118 10.709 1.00 74.94 147 GLU A C 1
ATOM 1191 O O . GLU A 1 147 ? 12.317 7.429 9.822 1.00 74.94 147 GLU A O 1
ATOM 1196 N N . ARG A 1 148 ? 11.488 5.900 11.277 1.00 71.00 148 ARG A N 1
ATOM 1197 C CA . ARG A 1 148 ? 12.434 4.810 10.980 1.00 71.00 148 ARG A CA 1
ATOM 1198 C C . ARG A 1 148 ? 12.495 4.518 9.484 1.00 71.00 148 ARG A C 1
ATOM 1200 O O . ARG A 1 148 ? 13.579 4.441 8.908 1.00 71.00 148 ARG A O 1
ATOM 1207 N N . PHE A 1 149 ? 11.335 4.413 8.840 1.00 67.44 149 PHE A N 1
ATOM 1208 C CA . PHE A 1 149 ? 11.230 4.142 7.405 1.00 67.44 149 PHE A CA 1
ATOM 1209 C C . PHE A 1 149 ? 11.044 5.410 6.553 1.00 67.44 149 PHE A C 1
ATOM 1211 O O . PHE A 1 149 ? 10.958 5.309 5.328 1.00 67.44 149 PHE A O 1
ATOM 1218 N N . ALA A 1 150 ? 10.996 6.595 7.177 1.00 75.56 150 ALA A N 1
ATOM 1219 C CA . ALA A 1 150 ? 10.729 7.891 6.543 1.00 75.56 150 ALA A CA 1
ATOM 1220 C C . ALA A 1 150 ? 9.561 7.836 5.542 1.00 75.56 150 ALA A C 1
ATOM 1222 O O . ALA A 1 150 ? 9.672 8.236 4.377 1.00 75.56 150 ALA A O 1
ATOM 1223 N N . THR A 1 151 ? 8.437 7.278 5.986 1.00 73.75 151 THR A N 1
ATOM 1224 C CA . THR A 1 151 ? 7.281 6.989 5.135 1.00 73.75 151 THR A CA 1
ATOM 1225 C C . THR A 1 151 ? 5.975 7.160 5.903 1.00 73.75 151 THR A C 1
ATOM 1227 O O . THR A 1 151 ? 5.948 7.081 7.126 1.00 73.75 151 THR A O 1
ATOM 1230 N N . CYS A 1 152 ? 4.884 7.384 5.177 1.00 82.44 152 CYS A N 1
ATOM 1231 C CA . CYS A 1 152 ? 3.531 7.348 5.715 1.00 82.44 152 CYS A CA 1
ATOM 1232 C C . CYS A 1 152 ? 2.802 6.181 5.048 1.00 82.44 152 CYS A C 1
ATOM 1234 O O . CYS A 1 152 ? 2.788 6.087 3.816 1.00 82.44 152 CYS A O 1
ATOM 1236 N N . LYS A 1 153 ? 2.259 5.273 5.859 1.00 88.25 153 LYS A N 1
ATOM 1237 C CA . LYS A 1 153 ? 1.472 4.124 5.410 1.00 88.25 153 LYS A CA 1
ATOM 1238 C C . LYS A 1 153 ? 0.028 4.296 5.838 1.00 88.25 153 LYS A C 1
ATOM 1240 O O . LYS A 1 153 ? -0.246 4.845 6.898 1.00 88.25 153 LYS A O 1
ATOM 1245 N N . GLU A 1 154 ? -0.869 3.828 4.990 1.00 91.88 154 GLU A N 1
ATOM 1246 C CA . GLU A 1 154 ? -2.304 3.780 5.241 1.00 91.88 154 GLU A CA 1
ATOM 1247 C C . GLU A 1 154 ? -2.713 2.328 5.428 1.00 91.88 154 GLU A C 1
ATOM 1249 O O . GLU A 1 154 ? -2.242 1.484 4.663 1.00 91.88 154 GLU A O 1
ATOM 1254 N N . TYR A 1 155 ? -3.548 2.073 6.430 1.00 95.12 155 TYR A N 1
ATOM 1255 C CA . TYR A 1 155 ? -4.101 0.767 6.762 1.00 95.12 155 TYR A CA 1
ATOM 1256 C C . TYR A 1 155 ? -5.603 0.774 6.558 1.00 95.12 155 TYR A C 1
ATOM 1258 O O . TYR A 1 155 ? -6.252 1.761 6.904 1.00 95.12 155 TYR A O 1
ATOM 1266 N N . ASP A 1 156 ? -6.154 -0.302 6.002 1.00 96.12 156 ASP A N 1
ATOM 1267 C CA . ASP A 1 156 ? -7.549 -0.315 5.554 1.00 96.12 156 ASP A CA 1
ATOM 1268 C C . ASP A 1 156 ? -8.523 -0.080 6.708 1.00 96.12 156 ASP A C 1
ATOM 1270 O O . ASP A 1 156 ? -9.459 0.708 6.566 1.00 96.12 156 ASP A O 1
ATOM 1274 N N . ILE A 1 157 ? -8.268 -0.702 7.863 1.00 97.00 157 ILE A N 1
ATOM 1275 C CA . ILE A 1 157 ? -9.107 -0.611 9.063 1.00 97.00 157 ILE A CA 1
ATOM 1276 C C . ILE A 1 157 ? -8.212 -0.480 10.302 1.00 97.00 157 ILE A C 1
ATOM 1278 O O . ILE A 1 157 ? -7.192 -1.156 10.439 1.00 97.00 157 ILE A O 1
ATOM 1282 N N . TYR A 1 158 ? -8.641 0.363 11.235 1.00 97.81 158 TYR A N 1
ATOM 1283 C CA . TYR A 1 158 ? -8.139 0.439 12.600 1.00 97.81 158 TYR A CA 1
ATOM 1284 C C . TYR A 1 158 ? -9.287 0.276 13.601 1.00 97.81 158 TYR A C 1
ATOM 1286 O O . TYR A 1 158 ? -10.333 0.902 13.435 1.00 97.81 158 TYR A O 1
ATOM 1294 N N . PHE A 1 159 ? -9.091 -0.546 14.632 1.00 97.38 159 PHE A N 1
ATOM 1295 C CA . PHE A 1 159 ? -10.035 -0.759 15.731 1.00 97.38 159 PHE A CA 1
ATOM 1296 C C . PHE A 1 159 ? -9.550 -0.018 16.990 1.00 97.38 159 PHE A C 1
ATOM 1298 O O . PHE A 1 159 ? -8.608 -0.487 17.635 1.00 97.38 159 PHE A O 1
ATOM 1305 N N . PRO A 1 160 ? -10.156 1.130 17.359 1.00 95.69 160 PRO A N 1
ATOM 1306 C CA . PRO A 1 160 ? -9.704 1.942 18.493 1.00 95.69 160 PRO A CA 1
ATOM 1307 C C . PRO A 1 160 ? -9.754 1.224 19.847 1.00 95.69 160 PRO A C 1
ATOM 1309 O O . PRO A 1 160 ? -8.932 1.485 20.722 1.00 95.69 160 PRO A O 1
ATOM 1312 N N . GLU A 1 161 ? -10.712 0.319 20.035 1.00 94.50 161 GLU A N 1
ATOM 1313 C CA . GLU A 1 161 ? -10.963 -0.360 21.308 1.00 94.50 161 GLU A CA 1
ATOM 1314 C C . GLU A 1 161 ? -9.857 -1.370 21.663 1.00 94.50 161 GLU A C 1
ATOM 1316 O O . GLU A 1 161 ? -9.493 -1.525 22.836 1.00 94.50 161 GLU A O 1
ATOM 1321 N N . THR A 1 162 ? -9.299 -2.035 20.650 1.00 94.88 162 THR A N 1
ATOM 1322 C CA . THR A 1 162 ? -8.219 -3.028 20.777 1.00 94.88 162 THR A CA 1
ATOM 1323 C C . THR A 1 162 ? -6.861 -2.505 20.315 1.00 94.88 162 THR A C 1
ATOM 1325 O O . THR A 1 162 ? -5.851 -3.174 20.534 1.00 94.88 162 THR A O 1
ATOM 1328 N N . ASP A 1 163 ? -6.820 -1.303 19.735 1.00 95.81 163 ASP A N 1
ATOM 1329 C CA . ASP A 1 163 ? -5.643 -0.689 19.114 1.00 95.81 163 ASP A CA 1
ATOM 1330 C C . ASP A 1 163 ? -5.016 -1.585 18.030 1.00 95.81 163 ASP A C 1
ATOM 1332 O O . ASP A 1 163 ? -3.794 -1.722 17.924 1.00 95.81 163 ASP A O 1
ATOM 1336 N N . ALA A 1 164 ? -5.885 -2.243 17.258 1.00 96.31 164 ALA A N 1
ATOM 1337 C CA . ALA A 1 164 ? -5.521 -3.213 16.235 1.00 96.31 164 ALA A CA 1
ATOM 1338 C C . ALA A 1 164 ? -5.653 -2.643 14.823 1.00 96.31 164 ALA A C 1
ATOM 1340 O O . ALA A 1 164 ? -6.586 -1.901 14.517 1.00 96.31 164 ALA A O 1
ATOM 1341 N N . TYR A 1 165 ? -4.736 -3.042 13.944 1.00 97.81 165 TYR A N 1
ATOM 1342 C CA . TYR A 1 165 ? -4.731 -2.675 12.530 1.00 97.81 165 TYR A CA 1
ATOM 1343 C C . TYR A 1 165 ? -5.106 -3.885 11.677 1.00 97.81 165 TYR A C 1
ATOM 1345 O O . TYR A 1 165 ? -4.724 -5.014 11.992 1.00 97.81 165 TYR A O 1
ATOM 1353 N N . VAL A 1 166 ? -5.824 -3.659 10.578 1.00 97.81 166 VAL A N 1
ATOM 1354 C CA . VAL A 1 166 ? -6.183 -4.709 9.619 1.00 97.81 166 VAL A CA 1
ATOM 1355 C C . VAL A 1 166 ? -5.917 -4.252 8.188 1.00 97.81 166 VAL A C 1
ATOM 1357 O O . VAL A 1 166 ? -6.265 -3.135 7.802 1.00 97.81 166 VAL A O 1
ATOM 1360 N N . GLU A 1 167 ? -5.335 -5.155 7.403 1.00 97.75 167 GLU A N 1
ATOM 1361 C CA . GLU A 1 167 ? -5.161 -5.051 5.954 1.00 97.75 167 GLU A CA 1
ATOM 1362 C C . GLU A 1 167 ? -6.088 -6.012 5.218 1.00 97.75 167 GLU A C 1
ATOM 1364 O O . GLU A 1 167 ? -6.216 -7.178 5.601 1.00 97.75 167 GLU A O 1
ATOM 1369 N N . ILE A 1 168 ? -6.683 -5.550 4.123 1.00 96.94 168 ILE A N 1
ATOM 1370 C CA . ILE A 1 168 ? -7.526 -6.343 3.238 1.00 96.94 168 ILE A CA 1
ATOM 1371 C C . ILE A 1 168 ? -6.749 -6.624 1.951 1.00 96.94 168 ILE A C 1
ATOM 1373 O O . ILE A 1 168 ? -6.721 -5.840 1.002 1.00 96.94 168 ILE A O 1
ATOM 1377 N N . HIS A 1 169 ? -6.111 -7.786 1.898 1.00 96.50 169 HIS A N 1
ATOM 1378 C CA . HIS A 1 169 ? -5.230 -8.154 0.800 1.00 96.50 169 HIS A CA 1
ATOM 1379 C C . HIS A 1 169 ? -5.986 -8.788 -0.371 1.00 96.50 169 HIS A C 1
ATOM 1381 O O . HIS A 1 169 ? -6.584 -9.857 -0.249 1.00 96.50 169 HIS A O 1
ATOM 1387 N N . GLY A 1 170 ? -5.860 -8.189 -1.558 1.00 95.06 170 GLY A N 1
ATOM 1388 C CA . GLY A 1 170 ? -6.201 -8.843 -2.825 1.00 95.06 170 GLY A CA 1
ATOM 1389 C C . GLY A 1 170 ? -5.340 -10.089 -3.063 1.00 95.06 170 GLY A C 1
ATOM 1390 O O . GLY A 1 170 ? -4.109 -9.983 -3.068 1.00 95.06 170 GLY A O 1
ATOM 1391 N N . SER A 1 171 ? -5.954 -11.251 -3.319 1.00 94.00 171 SER A N 1
ATOM 1392 C CA . SER A 1 171 ? -5.228 -12.532 -3.342 1.00 94.00 171 SER A CA 1
ATOM 1393 C C . SER A 1 171 ? -4.186 -12.598 -4.465 1.00 94.00 171 SER A C 1
ATOM 1395 O O . SER A 1 171 ? -3.115 -13.173 -4.288 1.00 94.00 171 SER A O 1
ATOM 1397 N N . TYR A 1 172 ? -4.451 -11.959 -5.611 1.00 93.56 172 TYR A N 1
ATOM 1398 C CA . TYR A 1 172 ? -3.452 -11.805 -6.675 1.00 93.56 172 TYR A CA 1
ATOM 1399 C C . TYR A 1 172 ? -2.372 -10.778 -6.307 1.00 93.56 172 TYR A C 1
ATOM 1401 O O . TYR A 1 172 ? -1.183 -11.067 -6.421 1.00 93.56 172 TYR A O 1
ATOM 1409 N N . TRP A 1 173 ? -2.765 -9.573 -5.881 1.00 92.62 173 TRP A N 1
ATOM 1410 C CA . TRP A 1 173 ? -1.850 -8.434 -5.729 1.00 92.62 173 TRP A CA 1
ATOM 1411 C C . TRP A 1 173 ? -0.828 -8.615 -4.611 1.00 92.62 173 TRP A C 1
ATOM 1413 O O . TRP A 1 173 ? 0.314 -8.182 -4.776 1.00 92.62 173 TRP A O 1
ATOM 1423 N N . HIS A 1 174 ? -1.232 -9.265 -3.523 1.00 93.69 174 HIS A N 1
ATOM 1424 C CA . HIS A 1 174 ? -0.390 -9.549 -2.361 1.00 93.69 174 HIS A CA 1
ATOM 1425 C C . HIS A 1 174 ? 0.117 -10.996 -2.338 1.00 93.69 174 HIS A C 1
ATOM 1427 O O . HIS A 1 174 ? 0.703 -11.416 -1.350 1.00 93.69 174 HIS A O 1
ATOM 1433 N N . ALA A 1 175 ? -0.088 -11.746 -3.431 1.00 93.56 175 ALA A N 1
ATOM 1434 C CA . ALA A 1 175 ? 0.371 -13.123 -3.591 1.00 93.56 175 ALA A CA 1
ATOM 1435 C C . ALA A 1 175 ? -0.024 -14.033 -2.415 1.00 93.56 175 ALA A C 1
ATOM 1437 O O . ALA A 1 175 ? 0.825 -14.544 -1.690 1.00 93.56 175 ALA A O 1
ATOM 1438 N N . ASP A 1 176 ? -1.330 -14.235 -2.251 1.00 94.00 176 ASP A N 1
ATOM 1439 C CA . ASP A 1 176 ? -1.900 -15.136 -1.248 1.00 94.00 176 ASP A CA 1
ATOM 1440 C C . ASP A 1 176 ? -1.188 -16.503 -1.265 1.00 94.00 176 ASP A C 1
ATOM 1442 O O . ASP A 1 176 ? -1.201 -17.180 -2.304 1.00 94.00 176 ASP A O 1
ATOM 1446 N N . PRO A 1 177 ? -0.574 -16.929 -0.143 1.00 91.50 177 PRO A N 1
ATOM 1447 C CA . PRO A 1 177 ? 0.237 -18.144 -0.090 1.00 91.50 177 PRO A CA 1
ATOM 1448 C C . PRO A 1 177 ? -0.506 -19.416 -0.509 1.00 91.50 177 PRO A C 1
ATOM 1450 O O . PRO A 1 177 ? 0.128 -20.382 -0.930 1.00 91.50 177 PRO A O 1
ATOM 1453 N N . ARG A 1 178 ? -1.846 -19.425 -0.436 1.00 92.38 178 ARG A N 1
ATOM 1454 C CA . ARG A 1 178 ? -2.680 -20.551 -0.890 1.00 92.38 178 ARG A CA 1
ATOM 1455 C C . ARG A 1 178 ? -2.616 -20.766 -2.400 1.00 92.38 178 ARG A C 1
ATOM 1457 O O . ARG A 1 178 ? -2.822 -21.885 -2.861 1.00 92.38 178 ARG A O 1
ATOM 1464 N N . PHE A 1 179 ? -2.349 -19.704 -3.160 1.00 90.69 179 PHE A N 1
ATOM 1465 C CA . PHE A 1 179 ? -2.288 -19.728 -4.624 1.00 90.69 179 PHE A CA 1
ATOM 1466 C C . PHE A 1 179 ? -0.872 -19.474 -5.163 1.00 90.69 179 PHE A C 1
ATOM 1468 O O . PHE A 1 179 ? -0.561 -19.908 -6.269 1.00 90.69 179 PHE A O 1
ATOM 1475 N N . TYR A 1 180 ? -0.014 -18.793 -4.395 1.00 87.69 180 TYR A N 1
ATOM 1476 C CA . TYR A 1 180 ? 1.319 -18.348 -4.815 1.00 87.69 180 TYR A CA 1
ATOM 1477 C C . TYR A 1 180 ? 2.401 -18.801 -3.819 1.00 87.69 180 TYR A C 1
ATOM 1479 O O . TYR A 1 180 ? 3.008 -17.991 -3.125 1.00 87.69 180 TYR A O 1
ATOM 1487 N N . GLY A 1 181 ? 2.635 -20.114 -3.737 1.00 75.25 181 GLY A N 1
ATOM 1488 C CA . GLY A 1 181 ? 3.597 -20.704 -2.793 1.00 75.25 181 GLY A CA 1
ATOM 1489 C C . GLY A 1 181 ? 5.071 -20.631 -3.218 1.00 75.25 181 GLY A C 1
ATOM 1490 O O . GLY A 1 181 ? 5.955 -20.754 -2.373 1.00 75.25 181 GLY A O 1
ATOM 1491 N N . ASP A 1 182 ? 5.358 -20.421 -4.506 1.00 79.31 182 ASP A N 1
ATOM 1492 C CA . ASP A 1 182 ? 6.727 -20.343 -5.028 1.00 79.31 182 ASP A CA 1
ATOM 1493 C C . ASP A 1 182 ? 7.123 -18.892 -5.345 1.00 79.31 182 ASP A C 1
ATOM 1495 O O . ASP A 1 182 ? 6.654 -18.279 -6.309 1.00 79.31 182 ASP A O 1
ATOM 1499 N N . ALA A 1 183 ? 8.047 -18.350 -4.547 1.00 71.50 183 ALA A N 1
ATOM 1500 C CA . ALA A 1 183 ? 8.570 -16.995 -4.702 1.00 71.50 183 ALA A CA 1
ATOM 1501 C C . ALA A 1 183 ? 9.229 -16.743 -6.075 1.00 71.50 183 ALA A C 1
ATOM 1503 O O . ALA A 1 183 ? 9.275 -15.597 -6.538 1.00 71.50 183 ALA A O 1
ATOM 1504 N N . SER A 1 184 ? 9.724 -17.794 -6.743 1.00 73.44 184 SER A N 1
ATOM 1505 C CA . SER A 1 184 ? 10.334 -17.699 -8.074 1.00 73.44 184 SER A CA 1
ATOM 1506 C C . SER A 1 184 ? 9.312 -17.393 -9.176 1.00 73.44 184 SER A C 1
ATOM 1508 O O . SER A 1 184 ? 9.667 -16.812 -10.204 1.00 73.44 184 SER A O 1
ATOM 1510 N N . GLN A 1 185 ? 8.035 -17.698 -8.931 1.00 80.44 185 GLN A N 1
ATOM 1511 C CA . GLN A 1 185 ? 6.936 -17.528 -9.882 1.00 80.44 185 GLN A CA 1
ATOM 1512 C C . GLN A 1 185 ? 6.187 -16.202 -9.716 1.00 80.44 185 GLN A C 1
ATOM 1514 O O . GLN A 1 185 ? 5.295 -15.887 -10.503 1.00 80.44 185 GLN A O 1
ATOM 1519 N N . LEU A 1 186 ? 6.558 -15.396 -8.720 1.00 83.81 186 LEU A N 1
ATOM 1520 C CA . LEU A 1 186 ? 5.886 -14.130 -8.465 1.00 83.81 186 LEU A CA 1
ATOM 1521 C C . LEU A 1 186 ? 6.129 -13.124 -9.591 1.00 83.81 186 LEU A C 1
ATOM 1523 O O . LEU A 1 186 ? 7.241 -12.945 -10.098 1.00 83.81 186 LEU A O 1
ATOM 1527 N N . PHE A 1 187 ? 5.094 -12.372 -9.940 1.00 83.69 187 PHE A N 1
ATOM 1528 C CA . PHE A 1 187 ? 5.227 -11.230 -10.827 1.00 83.69 187 PHE A CA 1
ATOM 1529 C C . PHE A 1 187 ? 5.999 -10.095 -10.129 1.00 83.69 187 PHE A C 1
ATOM 1531 O O . PHE A 1 187 ? 5.937 -9.944 -8.906 1.00 83.69 187 PHE A O 1
ATOM 1538 N N . PRO A 1 188 ? 6.705 -9.226 -10.881 1.00 83.50 188 PRO A N 1
ATOM 1539 C CA . PRO A 1 188 ? 7.426 -8.094 -10.296 1.00 83.50 188 PRO A CA 1
ATOM 1540 C C . PRO A 1 188 ? 6.571 -7.197 -9.390 1.00 83.50 188 PRO A C 1
ATOM 1542 O O . PRO A 1 188 ? 7.074 -6.690 -8.391 1.00 83.50 188 PRO A O 1
ATOM 1545 N N . VAL A 1 189 ? 5.286 -7.019 -9.720 1.00 82.94 189 VAL A N 1
ATOM 1546 C CA . VAL A 1 189 ? 4.348 -6.230 -8.906 1.00 82.94 189 VAL A CA 1
ATOM 1547 C C . VAL A 1 189 ? 4.045 -6.894 -7.561 1.00 82.94 189 VAL A C 1
ATOM 1549 O O . VAL A 1 189 ? 4.044 -6.211 -6.546 1.00 82.94 189 VAL A O 1
ATOM 1552 N N . GLN A 1 190 ? 3.894 -8.220 -7.531 1.00 84.69 190 GLN A N 1
ATOM 1553 C CA . GLN A 1 190 ? 3.671 -8.980 -6.299 1.00 84.69 190 GLN A CA 1
ATOM 1554 C C . GLN A 1 190 ? 4.888 -8.890 -5.380 1.00 84.69 190 GLN A C 1
ATOM 1556 O O . GLN A 1 190 ? 4.748 -8.597 -4.201 1.00 84.69 190 GLN A O 1
ATOM 1561 N N . ARG A 1 191 ? 6.104 -9.032 -5.930 1.00 85.19 191 ARG A N 1
ATOM 1562 C CA . ARG A 1 191 ? 7.343 -8.846 -5.153 1.00 85.19 191 ARG A CA 1
ATOM 1563 C C . ARG A 1 191 ? 7.445 -7.452 -4.538 1.00 85.19 191 ARG A C 1
ATOM 1565 O O . ARG A 1 191 ? 7.902 -7.312 -3.409 1.00 85.19 191 ARG A O 1
ATOM 1572 N N . HIS A 1 192 ? 7.046 -6.421 -5.283 1.00 82.56 192 HIS A N 1
ATOM 1573 C CA . HIS A 1 192 ? 7.038 -5.054 -4.770 1.00 82.56 192 HIS A CA 1
ATOM 1574 C C . HIS A 1 192 ? 6.022 -4.872 -3.637 1.00 82.56 192 HIS A C 1
ATOM 1576 O O . HIS A 1 192 ? 6.359 -4.267 -2.621 1.00 82.56 192 HIS A O 1
ATOM 1582 N N . ASN A 1 193 ? 4.814 -5.414 -3.798 1.00 86.38 193 ASN A N 1
ATOM 1583 C CA . ASN A 1 193 ? 3.767 -5.338 -2.785 1.00 86.38 193 ASN A CA 1
ATOM 1584 C C . ASN A 1 193 ? 4.156 -6.103 -1.519 1.00 86.38 193 ASN A C 1
ATOM 1586 O O . ASN A 1 193 ? 4.106 -5.518 -0.451 1.00 86.38 193 ASN A O 1
ATOM 1590 N N . LEU A 1 194 ? 4.697 -7.319 -1.634 1.00 87.94 194 LEU A N 1
ATOM 1591 C CA . LEU A 1 194 ? 5.195 -8.077 -0.480 1.00 87.94 194 LEU A CA 1
ATOM 1592 C C . LEU A 1 194 ? 6.267 -7.311 0.310 1.00 87.94 194 LEU A C 1
ATOM 1594 O O . LEU A 1 194 ? 6.234 -7.285 1.536 1.00 87.94 194 LEU A O 1
ATOM 1598 N N . ALA A 1 195 ? 7.197 -6.638 -0.375 1.00 84.25 195 ALA A N 1
ATOM 1599 C CA . ALA A 1 195 ? 8.182 -5.788 0.296 1.00 84.25 195 ALA A CA 1
ATOM 1600 C C . ALA A 1 195 ? 7.526 -4.582 0.999 1.00 84.25 195 ALA A C 1
ATOM 1602 O O . ALA A 1 195 ? 7.974 -4.153 2.061 1.00 84.25 195 ALA A O 1
ATOM 1603 N N . ASN A 1 196 ? 6.461 -4.023 0.421 1.00 85.88 196 ASN A N 1
ATOM 1604 C CA . ASN A 1 196 ? 5.682 -2.965 1.056 1.00 85.88 196 ASN A CA 1
ATOM 1605 C C . ASN A 1 196 ? 4.897 -3.478 2.276 1.00 85.88 196 ASN A C 1
ATOM 1607 O O . ASN A 1 196 ? 4.860 -2.783 3.289 1.00 85.88 196 ASN A O 1
ATOM 1611 N N . ASP A 1 197 ? 4.336 -4.682 2.202 1.00 93.06 197 ASP A N 1
ATOM 1612 C CA . ASP A 1 197 ? 3.593 -5.329 3.286 1.00 93.06 197 ASP A CA 1
ATOM 1613 C C . ASP A 1 197 ? 4.514 -5.623 4.474 1.00 93.06 197 ASP A C 1
ATOM 1615 O O . ASP A 1 197 ? 4.155 -5.346 5.614 1.00 93.06 197 ASP A O 1
ATOM 1619 N N . GLN A 1 198 ? 5.750 -6.064 4.214 1.00 88.81 198 GLN A N 1
ATOM 1620 C CA . GLN A 1 198 ? 6.786 -6.225 5.242 1.00 88.81 198 GLN A CA 1
ATOM 1621 C C . GLN A 1 198 ? 7.098 -4.909 5.966 1.00 88.81 198 GLN A C 1
ATOM 1623 O O . GLN A 1 198 ? 7.233 -4.891 7.186 1.00 88.81 198 GLN A O 1
ATOM 1628 N N . ILE A 1 199 ? 7.181 -3.791 5.235 1.00 86.31 199 ILE A N 1
ATOM 1629 C CA . ILE A 1 199 ? 7.389 -2.472 5.851 1.00 86.31 199 ILE A CA 1
ATOM 1630 C C . ILE A 1 199 ? 6.178 -2.082 6.706 1.00 86.31 199 ILE A C 1
ATOM 1632 O O . ILE A 1 199 ? 6.354 -1.562 7.804 1.00 86.31 199 ILE A O 1
ATOM 1636 N N . LYS A 1 200 ? 4.952 -2.323 6.225 1.00 93.75 200 LYS A N 1
ATOM 1637 C CA . LYS A 1 200 ? 3.724 -2.045 6.987 1.00 93.75 200 LYS A CA 1
ATOM 1638 C C . LYS A 1 200 ? 3.668 -2.875 8.274 1.00 93.75 200 LYS A C 1
ATOM 1640 O O . LYS A 1 200 ? 3.426 -2.323 9.344 1.00 93.75 200 LYS A O 1
ATOM 1645 N N . ALA A 1 201 ? 3.992 -4.163 8.184 1.00 94.69 201 ALA A N 1
ATOM 1646 C CA . ALA A 1 201 ? 4.111 -5.047 9.337 1.00 94.69 201 ALA A CA 1
ATOM 1647 C C . ALA A 1 201 ? 5.145 -4.535 10.345 1.00 94.69 201 ALA A C 1
ATOM 1649 O O . ALA A 1 201 ? 4.802 -4.340 11.506 1.00 94.69 201 ALA A O 1
ATOM 1650 N N . ALA A 1 202 ? 6.360 -4.201 9.899 1.00 87.88 202 ALA A N 1
ATOM 1651 C CA . ALA A 1 202 ? 7.402 -3.676 10.781 1.00 87.88 202 ALA A CA 1
ATOM 1652 C C . ALA A 1 202 ? 6.989 -2.366 11.479 1.00 87.88 202 ALA A C 1
ATOM 1654 O O . ALA A 1 202 ? 7.285 -2.172 12.654 1.00 87.88 202 ALA A O 1
ATOM 1655 N N . ILE A 1 203 ? 6.271 -1.472 10.791 1.00 91.50 203 ILE A N 1
ATOM 1656 C CA . ILE A 1 203 ? 5.770 -0.231 11.399 1.00 91.50 203 ILE A CA 1
ATOM 1657 C C . ILE A 1 203 ? 4.777 -0.539 12.527 1.00 91.50 203 ILE A C 1
ATOM 1659 O O . ILE A 1 203 ? 4.919 -0.024 13.632 1.00 91.50 203 ILE A O 1
ATOM 1663 N N . VAL A 1 204 ? 3.769 -1.375 12.282 1.00 95.81 204 VAL A N 1
ATOM 1664 C CA . VAL A 1 204 ? 2.729 -1.629 13.294 1.00 95.81 204 VAL A CA 1
ATOM 1665 C C . VAL A 1 204 ? 3.249 -2.519 14.420 1.00 95.81 204 VAL A C 1
ATOM 1667 O O . VAL A 1 204 ? 3.069 -2.202 15.593 1.00 95.81 204 VAL A O 1
ATOM 1670 N N . GLN A 1 205 ? 3.919 -3.612 14.074 1.00 93.75 205 GLN A N 1
ATOM 1671 C CA . GLN A 1 205 ? 4.302 -4.644 15.032 1.00 93.75 205 GLN A CA 1
ATOM 1672 C C . GLN A 1 205 ? 5.576 -4.280 15.794 1.00 93.75 205 GLN A C 1
ATOM 1674 O O . GLN A 1 205 ? 5.618 -4.453 17.009 1.00 93.75 205 GLN A O 1
ATOM 1679 N N . GLU A 1 206 ? 6.603 -3.752 15.120 1.00 89.69 206 GLU A N 1
ATOM 1680 C CA . GLU A 1 206 ? 7.890 -3.457 15.768 1.00 89.69 206 GLU A CA 1
ATOM 1681 C C . GLU A 1 206 ? 7.965 -2.024 16.305 1.00 89.69 206 GLU A C 1
ATOM 1683 O O . GLU A 1 206 ? 8.438 -1.817 17.418 1.00 89.69 206 GLU A O 1
ATOM 1688 N N . GLU A 1 207 ? 7.539 -1.023 15.525 1.00 88.62 207 GLU A N 1
ATOM 1689 C CA . GLU A 1 207 ? 7.668 0.391 15.917 1.00 88.62 207 GLU A CA 1
ATOM 1690 C C . GLU A 1 207 ? 6.537 0.841 16.853 1.00 88.62 207 GLU A C 1
ATOM 1692 O O . GLU A 1 207 ? 6.806 1.522 17.840 1.00 88.62 207 GLU A O 1
ATOM 1697 N N . LEU A 1 208 ? 5.287 0.437 16.592 1.00 91.88 208 LEU A N 1
ATOM 1698 C CA . LEU A 1 208 ? 4.150 0.787 17.456 1.00 91.88 208 LEU A CA 1
ATOM 1699 C C . LEU A 1 208 ? 3.846 -0.252 18.547 1.00 91.88 208 LEU A C 1
ATOM 1701 O O . LEU A 1 208 ? 3.124 0.070 19.496 1.00 91.88 208 LEU A O 1
ATOM 1705 N N . GLY A 1 209 ? 4.349 -1.484 18.415 1.00 95.25 209 GLY A N 1
ATOM 1706 C CA . GLY A 1 209 ? 4.049 -2.580 19.341 1.00 95.25 209 GLY A CA 1
ATOM 1707 C C . GLY A 1 209 ? 2.579 -3.012 19.316 1.00 95.25 209 GLY A C 1
ATOM 1708 O O . GLY A 1 209 ? 2.019 -3.338 20.363 1.00 95.25 209 GLY A O 1
ATOM 1709 N N . ARG A 1 210 ? 1.925 -2.947 18.149 1.00 95.31 210 ARG A N 1
ATOM 1710 C CA . ARG A 1 210 ? 0.485 -3.203 17.973 1.00 95.31 210 ARG A CA 1
ATOM 1711 C C . ARG A 1 210 ? 0.221 -4.422 17.089 1.00 95.31 210 ARG A C 1
ATOM 1713 O O . ARG A 1 210 ? 1.067 -4.774 16.266 1.00 95.31 210 ARG A O 1
ATOM 1720 N N . PRO A 1 211 ? -0.949 -5.070 17.224 1.00 96.19 211 PRO A N 1
ATOM 1721 C CA . PRO A 1 211 ? -1.312 -6.164 16.342 1.00 96.19 211 PRO A CA 1
ATOM 1722 C C . PRO A 1 211 ? -1.678 -5.649 14.943 1.00 96.19 211 PRO A C 1
ATOM 1724 O O . PRO A 1 211 ? -2.391 -4.654 14.785 1.00 96.19 211 PRO A O 1
ATOM 1727 N N . LEU A 1 212 ? -1.197 -6.373 13.931 1.00 97.06 212 LEU A N 1
ATOM 1728 C CA . LEU A 1 212 ? -1.579 -6.222 12.531 1.00 97.06 212 LEU A CA 1
ATOM 1729 C C . LEU A 1 212 ? -2.162 -7.546 12.041 1.00 97.06 212 LEU A C 1
ATOM 1731 O O . LEU A 1 212 ? -1.467 -8.563 12.049 1.00 97.06 212 LEU A O 1
ATOM 1735 N N . TYR A 1 213 ? -3.409 -7.519 11.586 1.00 97.25 213 TYR A N 1
ATOM 1736 C CA . TYR A 1 213 ? -4.081 -8.668 10.993 1.00 97.25 213 TYR A CA 1
ATOM 1737 C C . TYR A 1 213 ? -4.221 -8.500 9.482 1.00 97.25 213 TYR A C 1
ATOM 1739 O O . TYR A 1 213 ? -4.356 -7.389 8.973 1.00 97.25 213 TYR A O 1
ATOM 1747 N N . VAL A 1 214 ? -4.220 -9.617 8.759 1.00 97.25 214 VAL A N 1
ATOM 1748 C CA . VAL A 1 214 ? -4.432 -9.642 7.309 1.00 97.25 214 VAL A CA 1
ATOM 1749 C C . VAL A 1 214 ? -5.670 -10.473 7.015 1.00 97.25 214 VAL A C 1
ATOM 1751 O O . VAL A 1 214 ? -5.760 -11.633 7.414 1.00 97.25 214 VAL A O 1
ATOM 1754 N N . VAL A 1 215 ? -6.613 -9.879 6.293 1.00 97.25 215 VAL A N 1
ATOM 1755 C CA . VAL A 1 215 ? -7.798 -10.546 5.761 1.00 97.25 215 VAL A CA 1
ATOM 1756 C C . VAL A 1 215 ? -7.639 -10.652 4.254 1.00 97.25 215 VAL A C 1
ATOM 1758 O O . VAL A 1 215 ? -7.451 -9.652 3.566 1.00 97.25 215 VAL A O 1
ATOM 1761 N N . TRP A 1 216 ? -7.724 -11.863 3.717 1.00 97.50 216 TRP A N 1
ATOM 1762 C CA . TRP A 1 216 ? -7.578 -12.075 2.283 1.00 97.50 216 TRP A CA 1
ATOM 1763 C C . TRP A 1 216 ? -8.909 -11.950 1.550 1.00 97.50 216 TRP A C 1
ATOM 1765 O O . TRP A 1 216 ? -9.954 -12.397 2.024 1.00 97.50 216 TRP A O 1
ATOM 1775 N N . GLU A 1 217 ? -8.842 -11.427 0.331 1.00 97.38 217 GLU A N 1
ATOM 1776 C CA . GLU A 1 217 ? -9.945 -11.342 -0.626 1.00 97.38 217 GLU A CA 1
ATOM 1777 C C . GLU A 1 217 ? -10.705 -12.659 -0.763 1.00 97.38 217 GLU A C 1
ATOM 1779 O O . GLU A 1 217 ? -11.937 -12.677 -0.732 1.00 97.38 217 GLU A O 1
ATOM 1784 N N . HIS A 1 218 ? -9.971 -13.767 -0.880 1.00 96.62 218 HIS A N 1
ATOM 1785 C CA . HIS A 1 218 ? -10.577 -15.083 -0.997 1.00 96.62 218 HIS A CA 1
ATOM 1786 C C . HIS A 1 218 ? -11.494 -15.410 0.189 1.00 96.62 218 HIS A C 1
ATOM 1788 O O . HIS A 1 218 ? -12.588 -15.919 -0.031 1.00 96.62 218 HIS A O 1
ATOM 1794 N N . ASP A 1 219 ? -11.110 -15.063 1.422 1.00 97.06 219 ASP A N 1
ATOM 1795 C CA . ASP A 1 219 ? -11.921 -15.337 2.614 1.00 97.06 219 ASP A CA 1
ATOM 1796 C C . ASP A 1 219 ? -13.169 -14.451 2.659 1.00 97.06 219 ASP A C 1
ATOM 1798 O O . ASP A 1 219 ? -14.261 -14.948 2.928 1.00 97.06 219 ASP A O 1
ATOM 1802 N N . VAL A 1 220 ? -13.037 -13.170 2.292 1.00 97.06 220 VAL A N 1
ATOM 1803 C CA . VAL A 1 220 ? -14.166 -12.223 2.217 1.00 97.06 220 VAL A CA 1
ATOM 1804 C C . VAL A 1 220 ? -15.253 -12.721 1.260 1.00 97.06 220 VAL A C 1
ATOM 1806 O O . VAL A 1 220 ? -16.448 -12.558 1.526 1.00 97.06 220 VAL A O 1
ATOM 1809 N N . TYR A 1 221 ? -14.857 -13.308 0.127 1.00 95.56 221 TYR A N 1
ATOM 1810 C CA . TYR A 1 221 ? -15.802 -13.811 -0.868 1.00 95.56 221 TYR A CA 1
ATOM 1811 C C . TYR A 1 221 ? -16.291 -15.231 -0.574 1.00 95.56 221 TYR A C 1
ATOM 1813 O O . TYR A 1 221 ? -17.484 -15.492 -0.730 1.00 95.56 221 TYR A O 1
ATOM 1821 N N . ALA A 1 222 ? -15.410 -16.141 -0.157 1.00 96.44 222 ALA A N 1
ATOM 1822 C CA . ALA A 1 222 ? -15.761 -17.543 0.063 1.00 96.44 222 ALA A CA 1
ATOM 1823 C C . ALA A 1 222 ? -16.485 -17.770 1.398 1.00 96.44 222 ALA A C 1
ATOM 1825 O O . ALA A 1 222 ? -17.343 -18.650 1.499 1.00 96.44 222 ALA A O 1
ATOM 1826 N N . HIS A 1 223 ? -16.144 -16.995 2.430 1.00 96.88 223 HIS A N 1
ATOM 1827 C CA . HIS A 1 223 ? -16.580 -17.219 3.807 1.00 96.88 223 HIS A CA 1
ATOM 1828 C C . HIS A 1 223 ? -16.917 -15.909 4.551 1.00 96.88 223 HIS A C 1
ATOM 1830 O O . HIS A 1 223 ? -16.390 -15.681 5.643 1.00 96.88 223 HIS A O 1
ATOM 1836 N N . PRO A 1 224 ? -17.836 -15.071 4.028 1.00 96.44 224 PRO A N 1
ATOM 1837 C CA . PRO A 1 224 ? -18.111 -13.739 4.576 1.00 96.44 224 PRO A CA 1
ATOM 1838 C C . PRO A 1 224 ? -18.500 -13.751 6.062 1.00 96.44 224 PRO A C 1
ATOM 1840 O O . PRO A 1 224 ? -18.028 -12.905 6.817 1.00 96.44 224 PRO A O 1
ATOM 1843 N N . ASP A 1 225 ? -19.288 -14.732 6.510 1.00 97.12 225 ASP A N 1
ATOM 1844 C CA . ASP A 1 225 ? -19.699 -14.832 7.918 1.00 97.12 225 ASP A CA 1
ATOM 1845 C C . ASP A 1 225 ? -18.513 -15.142 8.841 1.00 97.12 225 ASP A C 1
ATOM 1847 O O . ASP A 1 225 ? -18.394 -14.575 9.926 1.00 97.12 225 ASP A O 1
ATOM 1851 N N . LYS A 1 226 ? -17.588 -16.002 8.392 1.00 97.25 226 LYS A N 1
ATOM 1852 C CA . LYS A 1 226 ? -16.364 -16.312 9.145 1.00 97.25 226 LYS A CA 1
ATOM 1853 C C . LYS A 1 226 ? -15.428 -15.111 9.175 1.00 97.25 226 LYS A C 1
ATOM 1855 O O . LYS A 1 226 ? -14.845 -14.828 10.216 1.00 97.25 226 LYS A O 1
ATOM 1860 N N . THR A 1 227 ? -15.311 -14.388 8.062 1.00 97.25 227 THR A N 1
ATOM 1861 C CA . THR A 1 227 ? -14.549 -13.139 8.003 1.00 97.25 227 THR A CA 1
ATOM 1862 C C . THR A 1 227 ? -15.114 -12.099 8.965 1.00 97.25 227 THR A C 1
ATOM 1864 O O . THR A 1 227 ? -14.351 -11.473 9.693 1.00 97.25 227 THR A O 1
ATOM 1867 N N . LEU A 1 228 ? -16.439 -11.935 9.024 1.00 97.12 228 LEU A N 1
ATOM 1868 C CA . LEU A 1 228 ? -17.067 -11.009 9.965 1.00 97.12 228 LEU A CA 1
ATOM 1869 C C . LEU A 1 228 ? -16.870 -11.438 11.424 1.00 97.12 228 LEU A C 1
ATOM 1871 O O . LEU A 1 228 ? -16.589 -10.591 12.271 1.00 97.12 228 LEU A O 1
ATOM 1875 N N . ALA A 1 229 ? -16.982 -12.734 11.725 1.00 96.44 229 ALA A N 1
ATOM 1876 C CA . ALA A 1 229 ? -16.706 -13.253 13.062 1.00 96.44 229 ALA A CA 1
ATOM 1877 C C . ALA A 1 229 ? -15.250 -12.983 13.479 1.00 96.44 229 ALA A C 1
ATOM 1879 O O . ALA A 1 229 ? -14.996 -12.536 14.595 1.00 96.44 229 ALA A O 1
ATOM 1880 N N . LEU A 1 230 ? -14.303 -13.175 12.557 1.00 96.44 230 LEU A N 1
ATOM 1881 C CA . LEU A 1 230 ? -12.885 -12.894 12.771 1.00 96.44 230 LEU A CA 1
ATOM 1882 C C . LEU A 1 230 ? -12.621 -11.398 13.012 1.00 96.44 230 LEU A C 1
ATOM 1884 O O . LEU A 1 230 ? -11.923 -11.037 13.953 1.00 96.44 230 LEU A O 1
ATOM 1888 N N . LEU A 1 231 ? -13.220 -10.523 12.201 1.00 96.50 231 LEU A N 1
ATOM 1889 C CA . LEU A 1 231 ? -13.113 -9.072 12.375 1.00 96.50 231 LEU A CA 1
ATOM 1890 C C . LEU A 1 231 ? -13.746 -8.599 13.687 1.00 96.50 231 LEU A C 1
ATOM 1892 O O . LEU A 1 231 ? -13.190 -7.732 14.350 1.00 96.50 231 LEU A O 1
ATOM 1896 N N . THR A 1 232 ? -14.880 -9.187 14.079 1.00 96.00 232 THR A N 1
ATOM 1897 C CA . THR A 1 232 ? -15.499 -8.936 15.389 1.00 96.00 232 THR A CA 1
ATOM 1898 C C . THR A 1 232 ? -14.523 -9.280 16.506 1.00 96.00 232 THR A C 1
ATOM 1900 O O . THR A 1 232 ? -14.295 -8.453 17.380 1.00 96.00 232 THR A O 1
ATOM 1903 N N . HIS A 1 233 ? -13.892 -10.455 16.437 1.00 95.12 233 HIS A N 1
ATOM 1904 C CA . HIS A 1 233 ? -12.887 -10.868 17.412 1.00 95.12 233 HIS A CA 1
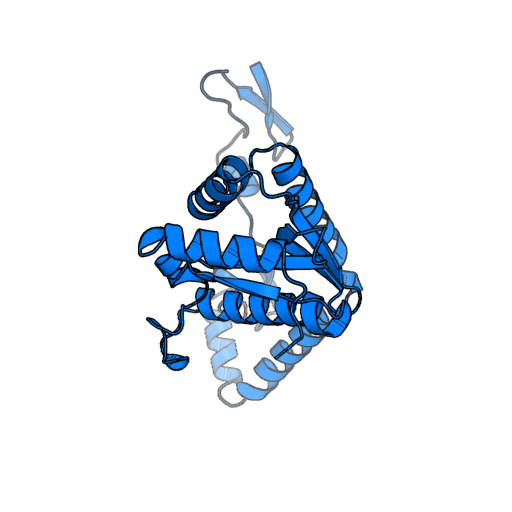ATOM 1905 C C . HIS A 1 233 ? -11.724 -9.864 17.491 1.00 95.12 233 HIS A C 1
ATOM 1907 O O . HIS A 1 233 ? -11.389 -9.420 18.585 1.00 95.12 233 HIS A O 1
ATOM 1913 N N . TYR A 1 234 ? -11.180 -9.411 16.355 1.00 94.94 234 TYR A N 1
ATOM 1914 C CA . TYR A 1 234 ? -10.130 -8.379 16.333 1.00 94.94 234 TYR A CA 1
ATOM 1915 C C . TYR A 1 234 ? -10.577 -7.034 16.923 1.00 94.94 234 TYR A C 1
ATOM 1917 O O . TYR A 1 234 ? -9.759 -6.315 17.496 1.00 94.94 234 TYR A O 1
ATOM 1925 N N . ALA A 1 235 ? -11.858 -6.687 16.784 1.00 93.69 235 ALA A N 1
ATOM 1926 C CA . ALA A 1 235 ? -12.426 -5.443 17.292 1.00 93.69 235 ALA A CA 1
ATOM 1927 C C . ALA A 1 235 ? -12.732 -5.478 18.797 1.00 93.69 235 ALA A C 1
ATOM 1929 O O . ALA A 1 235 ? -12.806 -4.425 19.426 1.00 93.69 235 ALA A O 1
ATOM 1930 N N . THR A 1 236 ? -12.939 -6.662 19.384 1.00 91.44 236 THR A N 1
ATOM 1931 C CA . THR A 1 236 ? -13.413 -6.787 20.774 1.00 91.44 236 THR A CA 1
ATOM 1932 C C . THR A 1 236 ? -12.427 -7.457 21.721 1.00 91.44 236 THR A C 1
ATOM 1934 O O . THR A 1 236 ? -12.458 -7.183 22.920 1.00 91.44 236 THR A O 1
ATOM 1937 N N . GLU A 1 237 ? -11.556 -8.334 21.226 1.00 83.44 237 GLU A N 1
ATOM 1938 C CA . GLU A 1 237 ? -10.593 -9.058 22.052 1.00 83.44 237 GLU A CA 1
ATOM 1939 C C . GLU A 1 237 ? -9.197 -8.455 21.891 1.00 83.44 237 GLU A C 1
ATOM 1941 O O . GLU A 1 237 ? -8.674 -8.310 20.787 1.00 83.44 237 GLU A O 1
ATOM 1946 N N . ARG A 1 238 ? -8.565 -8.085 23.012 1.00 69.62 238 ARG A N 1
ATOM 1947 C CA . ARG A 1 238 ? -7.169 -7.639 22.990 1.00 69.62 238 ARG A CA 1
ATOM 1948 C C . ARG A 1 238 ? -6.295 -8.838 22.647 1.00 69.62 238 ARG A C 1
ATOM 1950 O O . ARG A 1 238 ? -6.099 -9.710 23.491 1.00 69.62 238 ARG A O 1
ATOM 1957 N N . GLY A 1 239 ? -5.779 -8.864 21.421 1.00 55.91 239 GLY A N 1
ATOM 1958 C CA . GLY A 1 239 ? -4.819 -9.867 20.985 1.00 55.91 239 GLY A CA 1
ATOM 1959 C C . GLY A 1 239 ? -3.627 -9.917 21.939 1.00 55.91 239 GLY A C 1
ATOM 1960 O O . GLY A 1 239 ? -2.855 -8.966 22.042 1.00 55.91 239 GLY A O 1
ATOM 1961 N N . VAL A 1 240 ? -3.483 -11.035 22.648 1.00 44.75 240 VAL A N 1
ATOM 1962 C CA . VAL A 1 240 ? -2.211 -11.429 23.251 1.00 44.75 240 VAL A CA 1
ATOM 1963 C C . VAL A 1 240 ? -1.366 -11.923 22.082 1.00 44.75 240 VAL A C 1
ATOM 1965 O O . VAL A 1 240 ? -1.758 -12.889 21.432 1.00 44.75 240 VAL A O 1
ATOM 1968 N N . ASN A 1 241 ? -0.279 -11.220 21.755 1.00 40.91 241 ASN A N 1
ATOM 1969 C CA . ASN A 1 241 ? 0.631 -11.608 20.672 1.00 40.91 241 ASN A CA 1
ATOM 1970 C C . ASN A 1 241 ? 0.987 -13.106 20.799 1.00 40.91 241 ASN A C 1
ATOM 1972 O O . ASN A 1 241 ? 1.526 -13.507 21.833 1.00 40.91 241 ASN A O 1
ATOM 1976 N N . GLN A 1 242 ? 0.646 -13.908 19.782 1.00 32.81 242 GLN A N 1
ATOM 1977 C CA . GLN A 1 242 ? 1.176 -15.264 19.582 1.00 32.81 242 GLN A CA 1
ATOM 1978 C C . GLN A 1 242 ? 2.453 -15.195 18.752 1.00 32.81 242 GLN A C 1
ATOM 1980 O O . GLN A 1 242 ? 2.478 -14.381 17.800 1.00 32.81 242 GLN A O 1
#

Secondary structure (DSSP, 8-state):
-EEE-TTT--EEE-BTTB----SSHHHHHHHT---EEEE-TTT--EEEE-GGGTTTS---SSHHHHHHHHHHHTT-TTHHHHHHHHHHHHHHH-TTTTHHHHHHHHHHHHHHHHTT-S---HHHHHHHHHHHHTT---EEEEEEEETTTTEEEEEEEEETTTTEEEEEE-TTTTT-TTT---GGG--HHHHHHHHHHHHHHIIIIIIS---EEEEEHHHHHH-HHHHHHHHHHHHHS-----

Radius of gyration: 25.53 Å; Cα contacts (8 Å, |Δi|>4): 279; chains: 1; bounding box: 61×54×58 Å